Protein AF-A0AAV4YCJ9-F1 (afdb_monomer)

Secondary structure (DSSP, 8-state):
--------EEEEEE---------S--S-S--EEEEEEEEEEGGG-TT---TT-SEEEEEEEEEES-EEEEHHHHHHTS-SSB-HHHHHHHHHHHHHHHHHHHHHHHTT--EEES--TTEEEEE-SS-SSPEEEE-------TT--S-GGGEEEHHHHHHHHHHHHTT-SSHHHHHHHHHHHBS-HHHHHHHHHHHHHHHHH-SHHHHHHHHHHHHHHHT-

Mean predicted aligned error: 11.11 Å

Structure (mmCIF, N/CA/C/O backbone):
data_AF-A0AAV4YCJ9-F1
#
_entry.id   AF-A0AAV4YCJ9-F1
#
loop_
_atom_site.group_PDB
_atom_site.id
_atom_site.type_symbol
_atom_site.label_atom_id
_atom_site.label_alt_id
_atom_site.label_comp_id
_atom_site.label_asym_id
_atom_site.label_entity_id
_atom_site.label_seq_id
_atom_site.pdbx_PDB_ins_code
_atom_site.Cartn_x
_atom_site.Cartn_y
_atom_site.Cartn_z
_atom_site.occupancy
_atom_site.B_iso_or_equiv
_atom_site.auth_seq_id
_atom_site.auth_comp_id
_atom_site.auth_asym_id
_atom_site.auth_atom_id
_atom_site.pdbx_PDB_model_num
ATOM 1 N N . MET A 1 1 ? -10.370 -30.027 -30.417 1.00 42.53 1 MET A N 1
ATOM 2 C CA . MET A 1 1 ? -9.588 -28.793 -30.191 1.00 42.53 1 MET A CA 1
ATOM 3 C C . MET A 1 1 ? -9.687 -28.456 -28.716 1.00 42.53 1 MET A C 1
ATOM 5 O O . MET A 1 1 ? -10.810 -28.479 -28.214 1.00 42.53 1 MET A O 1
ATOM 9 N N . PRO A 1 2 ? -8.576 -28.237 -27.998 1.00 44.62 2 PRO A N 1
ATOM 10 C CA . PRO A 1 2 ? -8.667 -27.771 -26.624 1.00 44.62 2 PRO A CA 1
ATOM 11 C C . PRO A 1 2 ? -9.307 -26.381 -26.649 1.00 44.62 2 PRO A C 1
ATOM 13 O O . PRO A 1 2 ? -8.911 -25.521 -27.433 1.00 44.62 2 PRO A O 1
ATOM 16 N N . LYS A 1 3 ? -10.361 -26.194 -25.851 1.00 45.69 3 LYS A N 1
ATOM 17 C CA . LYS A 1 3 ? -10.912 -24.870 -25.575 1.00 45.69 3 LYS A CA 1
ATOM 18 C C . LYS A 1 3 ? -9.829 -24.133 -24.794 1.00 45.69 3 LYS A C 1
ATOM 20 O O . LYS A 1 3 ? -9.659 -24.413 -23.611 1.00 45.69 3 LYS A O 1
ATOM 25 N N . ASN A 1 4 ? -9.064 -23.270 -25.456 1.00 52.03 4 ASN A N 1
ATOM 26 C CA . ASN A 1 4 ? -8.223 -22.317 -24.745 1.00 52.03 4 ASN A CA 1
ATOM 27 C C . ASN A 1 4 ? -9.178 -21.489 -23.887 1.00 52.03 4 ASN A C 1
ATOM 29 O O . ASN A 1 4 ? -10.021 -20.773 -24.425 1.00 52.03 4 ASN A O 1
ATOM 33 N N . ALA A 1 5 ? -9.133 -21.677 -22.570 1.00 58.75 5 ALA A N 1
ATOM 34 C CA . ALA A 1 5 ? -9.835 -20.784 -21.670 1.00 58.75 5 ALA A CA 1
ATOM 35 C C . ALA A 1 5 ? -9.256 -19.384 -21.909 1.00 58.75 5 ALA A C 1
ATOM 37 O O . ALA A 1 5 ? -8.038 -19.211 -21.888 1.00 58.75 5 ALA A O 1
ATOM 38 N N . GLU A 1 6 ? -10.110 -18.412 -22.220 1.00 63.53 6 GLU A N 1
ATOM 39 C CA . GLU A 1 6 ? -9.705 -17.013 -22.324 1.00 63.53 6 GLU A CA 1
ATOM 40 C C . GLU A 1 6 ? -9.293 -16.541 -20.928 1.00 63.53 6 GLU A C 1
ATOM 42 O O . GLU A 1 6 ? -10.123 -16.164 -20.099 1.00 63.53 6 GLU A O 1
ATOM 47 N N . TYR A 1 7 ? -7.998 -16.619 -20.636 1.00 69.69 7 TYR A N 1
ATOM 48 C CA . TYR A 1 7 ? -7.434 -16.056 -19.421 1.00 69.69 7 TYR A CA 1
ATOM 49 C C . TYR A 1 7 ? -7.301 -14.550 -19.617 1.00 69.69 7 TYR A C 1
ATOM 51 O O . TYR A 1 7 ? -6.447 -14.070 -20.359 1.00 69.69 7 TYR A O 1
ATOM 59 N N . SER A 1 8 ? -8.187 -13.798 -18.968 1.00 79.38 8 SER A N 1
ATOM 60 C CA . SER A 1 8 ? -8.042 -12.349 -18.861 1.00 79.38 8 SER A CA 1
ATOM 61 C C . SER A 1 8 ? -6.916 -12.037 -17.880 1.00 79.38 8 SER A C 1
ATOM 63 O O . SER A 1 8 ? -6.892 -12.594 -16.788 1.00 79.38 8 SER A O 1
ATOM 65 N N . VAL A 1 9 ? -6.018 -11.130 -18.253 1.00 84.88 9 VAL A N 1
ATOM 66 C CA . VAL A 1 9 ? -4.900 -10.674 -17.414 1.00 84.88 9 VAL A CA 1
ATOM 67 C C . VAL A 1 9 ? -4.924 -9.155 -17.287 1.00 84.88 9 VAL A C 1
ATOM 69 O O . VAL A 1 9 ? -5.630 -8.466 -18.032 1.00 84.88 9 VAL A O 1
ATOM 72 N N . THR A 1 10 ? -4.166 -8.625 -16.335 1.00 86.38 10 THR A N 1
ATOM 73 C CA . THR A 1 10 ? -3.873 -7.193 -16.247 1.00 86.38 10 THR A CA 1
ATOM 74 C C . THR A 1 10 ? -2.400 -6.975 -16.583 1.00 86.38 10 THR A C 1
ATOM 76 O O . THR A 1 10 ? -1.534 -7.633 -16.014 1.00 86.38 10 THR A O 1
ATOM 79 N N . LEU A 1 11 ? -2.122 -6.068 -17.522 1.00 86.06 11 LEU A N 1
ATOM 80 C CA . LEU A 1 11 ? -0.762 -5.666 -17.878 1.00 86.06 11 LEU A CA 1
ATOM 81 C C . LEU A 1 11 ? -0.435 -4.346 -17.183 1.00 86.06 11 LEU A C 1
ATOM 83 O O . LEU A 1 11 ? -1.193 -3.385 -17.308 1.00 86.06 11 LEU A O 1
ATOM 87 N N . VAL A 1 12 ? 0.682 -4.310 -16.461 1.00 83.69 12 VAL A N 1
ATOM 88 C CA . VAL A 1 12 ? 1.236 -3.085 -15.872 1.00 83.69 12 VAL A CA 1
ATOM 89 C C . VAL A 1 12 ? 2.520 -2.749 -16.616 1.00 83.69 12 VAL A C 1
ATOM 91 O O . VAL A 1 12 ? 3.397 -3.600 -16.744 1.00 83.69 12 VAL A O 1
ATOM 94 N N . VAL A 1 13 ? 2.611 -1.519 -17.116 1.00 81.81 13 VAL A N 1
ATOM 95 C CA . VAL A 1 13 ? 3.742 -1.026 -17.908 1.00 81.81 13 VAL A CA 1
ATOM 96 C C . VAL A 1 13 ? 4.539 -0.043 -17.059 1.00 81.81 13 VAL A C 1
ATOM 98 O O . VAL A 1 13 ? 3.971 0.925 -16.554 1.00 81.81 13 VAL A O 1
ATOM 101 N N . THR A 1 14 ? 5.840 -0.279 -16.899 1.00 76.31 14 THR A N 1
ATOM 102 C CA . THR A 1 14 ? 6.743 0.607 -16.152 1.00 76.31 14 THR A CA 1
ATOM 103 C C . THR A 1 14 ? 7.894 1.072 -17.043 1.00 76.31 14 THR A C 1
ATOM 105 O O . THR A 1 14 ? 8.531 0.280 -17.735 1.00 76.31 14 THR A O 1
ATOM 108 N N . VAL A 1 15 ? 8.145 2.384 -17.056 1.00 65.44 15 VAL A N 1
ATOM 109 C CA . VAL A 1 15 ? 9.028 3.049 -18.036 1.00 65.44 15 VAL A CA 1
ATOM 110 C C . VAL A 1 15 ? 10.463 3.252 -17.504 1.00 65.44 15 VAL A C 1
ATOM 112 O O . VAL A 1 15 ? 11.278 3.924 -18.124 1.00 65.44 15 VAL A O 1
ATOM 115 N N . GLN A 1 16 ? 10.816 2.667 -16.355 1.00 57.50 16 GLN A N 1
ATOM 116 C CA . GLN A 1 16 ? 12.163 2.792 -15.780 1.00 57.50 16 GLN A CA 1
ATOM 117 C C . GLN A 1 16 ? 13.099 1.668 -16.249 1.00 57.50 16 GLN A C 1
ATOM 119 O O . GLN A 1 16 ? 12.722 0.497 -16.306 1.00 57.50 16 GLN A O 1
ATOM 124 N N . GLN A 1 17 ? 14.313 2.068 -16.642 1.00 47.28 17 GLN A N 1
ATOM 125 C CA . GLN A 1 17 ? 15.299 1.239 -17.331 1.00 47.28 17 GLN A CA 1
ATOM 126 C C . GLN A 1 17 ? 16.048 0.278 -16.395 1.00 47.28 17 GLN A C 1
ATOM 128 O O . GLN A 1 17 ? 16.683 0.689 -15.439 1.00 47.28 17 GLN A O 1
ATOM 133 N N . GLN A 1 18 ? 16.030 -0.985 -16.820 1.00 42.72 18 GLN A N 1
ATOM 134 C CA . GLN A 1 18 ? 17.040 -2.044 -16.729 1.00 42.72 18 GLN A CA 1
ATOM 135 C C . GLN A 1 18 ? 17.568 -2.564 -15.375 1.00 42.72 18 GLN A C 1
ATOM 137 O O . GLN A 1 18 ? 18.437 -2.002 -14.724 1.00 42.72 18 GLN A O 1
ATOM 142 N N . GLN A 1 19 ? 17.245 -3.854 -15.219 1.00 40.31 19 GLN A N 1
ATOM 143 C CA . GLN A 1 19 ? 18.032 -4.956 -14.662 1.00 40.31 19 GLN A CA 1
ATOM 144 C C . GLN A 1 19 ? 18.117 -5.056 -13.141 1.00 40.31 19 GLN A C 1
ATOM 146 O O . GLN A 1 19 ? 19.170 -4.904 -12.530 1.00 40.31 19 GLN A O 1
ATOM 151 N N . SER A 1 20 ? 17.097 -5.698 -12.580 1.00 35.19 20 SER A N 1
ATOM 152 C CA . SER A 1 20 ? 17.357 -6.772 -11.629 1.00 35.19 20 SER A CA 1
ATOM 153 C C . SER A 1 20 ? 16.385 -7.932 -11.809 1.00 35.19 20 SER A C 1
ATOM 155 O O . SER A 1 20 ? 15.166 -7.775 -11.828 1.00 35.19 20 SER A O 1
ATOM 157 N N . ARG A 1 21 ? 16.943 -9.143 -11.948 1.00 38.28 21 ARG A N 1
ATOM 158 C CA . ARG A 1 21 ? 16.188 -10.386 -11.772 1.00 38.28 21 ARG A CA 1
ATOM 159 C C . ARG A 1 21 ? 15.495 -10.277 -10.426 1.00 38.28 21 ARG A C 1
ATOM 161 O O . ARG A 1 21 ? 16.161 -10.294 -9.393 1.00 38.28 21 ARG A O 1
ATOM 168 N N . LEU A 1 22 ? 14.177 -10.134 -10.441 1.00 39.19 22 LEU A N 1
ATOM 169 C CA . LEU A 1 22 ? 13.388 -10.186 -9.230 1.00 39.19 22 LEU A CA 1
ATOM 170 C C . LEU A 1 22 ? 13.686 -11.524 -8.542 1.00 39.19 22 LEU A C 1
ATOM 172 O O . LEU A 1 22 ? 13.272 -12.575 -9.017 1.00 39.19 22 LEU A O 1
ATOM 176 N N . ASN A 1 23 ? 14.456 -11.424 -7.455 1.00 38.00 23 ASN A N 1
ATOM 177 C CA . ASN A 1 23 ? 14.920 -12.483 -6.568 1.00 38.00 23 ASN A CA 1
ATOM 178 C C . ASN A 1 23 ? 13.992 -13.705 -6.543 1.00 38.00 23 ASN A C 1
ATOM 180 O O . ASN A 1 23 ? 12.818 -13.589 -6.189 1.00 38.00 23 ASN A O 1
ATOM 184 N N . GLU A 1 24 ? 14.568 -14.871 -6.840 1.00 38.12 24 GLU A N 1
ATOM 185 C CA . GLU A 1 24 ? 13.936 -16.200 -6.824 1.00 38.12 24 GLU A CA 1
ATOM 186 C C . GLU A 1 24 ? 13.451 -16.640 -5.430 1.00 38.12 24 GLU A C 1
ATOM 188 O O . GLU A 1 24 ? 12.823 -17.682 -5.294 1.00 38.12 24 GLU A O 1
ATOM 193 N N . ASN A 1 25 ? 13.668 -15.827 -4.396 1.00 42.97 25 ASN A N 1
ATOM 194 C CA . ASN A 1 25 ? 13.142 -16.038 -3.056 1.00 42.97 25 ASN A CA 1
ATOM 195 C C . ASN A 1 25 ? 12.480 -14.740 -2.581 1.00 42.97 25 ASN A C 1
ATOM 197 O O . ASN A 1 25 ? 13.188 -13.759 -2.360 1.00 42.97 25 ASN A O 1
ATOM 201 N N . ASN A 1 26 ? 11.148 -14.715 -2.450 1.00 42.56 26 ASN A N 1
ATOM 202 C CA . ASN A 1 26 ? 10.450 -14.132 -1.292 1.00 42.56 26 ASN A CA 1
ATOM 203 C C . ASN A 1 26 ? 8.920 -14.191 -1.452 1.00 42.56 26 ASN A C 1
ATOM 205 O O . ASN A 1 26 ? 8.344 -13.683 -2.411 1.00 42.56 26 ASN A O 1
ATOM 209 N N . GLU A 1 27 ? 8.285 -14.767 -0.436 1.00 40.75 27 GLU A N 1
ATOM 210 C CA . GLU A 1 27 ? 6.876 -15.152 -0.244 1.00 40.75 27 GLU A CA 1
ATOM 211 C C . GLU A 1 27 ? 5.836 -14.006 -0.274 1.00 40.75 27 GLU A C 1
ATOM 213 O O . GLU A 1 27 ? 4.732 -14.158 0.238 1.00 40.75 27 GLU A O 1
ATOM 218 N N . MET A 1 28 ? 6.174 -12.827 -0.806 1.00 46.09 28 MET A N 1
ATOM 219 C CA . MET A 1 28 ? 5.431 -11.577 -0.563 1.00 46.09 28 MET A CA 1
ATOM 220 C C . MET A 1 28 ? 5.258 -10.726 -1.822 1.00 46.09 28 MET A C 1
ATOM 222 O O . MET A 1 28 ? 5.320 -9.499 -1.770 1.00 46.09 28 MET A O 1
ATOM 226 N N . LYS A 1 29 ? 5.064 -11.369 -2.973 1.00 52.91 29 LYS A N 1
ATOM 227 C CA . LYS A 1 29 ? 4.656 -10.676 -4.194 1.00 52.91 29 LYS A CA 1
ATOM 228 C C . LYS A 1 29 ? 3.242 -11.079 -4.544 1.00 52.91 29 LYS A C 1
ATOM 230 O O . LYS A 1 29 ? 2.916 -12.263 -4.571 1.00 52.91 29 LYS A O 1
ATOM 235 N N . TYR A 1 30 ? 2.429 -10.075 -4.851 1.00 61.44 30 TYR A N 1
ATOM 236 C CA . TYR A 1 30 ? 1.249 -10.283 -5.670 1.00 61.44 30 TYR A CA 1
ATOM 237 C C . TYR A 1 30 ? 1.664 -11.122 -6.894 1.00 61.44 30 TYR A C 1
ATOM 239 O O . TYR A 1 30 ? 2.710 -10.817 -7.477 1.00 61.44 30 TYR A O 1
ATOM 247 N N . PRO A 1 31 ? 0.947 -12.205 -7.237 1.00 64.25 31 PRO A N 1
ATOM 248 C CA . PRO A 1 31 ? 1.419 -13.172 -8.218 1.00 64.25 31 PRO A CA 1
ATOM 249 C C . PRO A 1 31 ? 1.605 -12.499 -9.581 1.00 64.25 31 PRO A C 1
ATOM 251 O O . PRO A 1 31 ? 0.645 -12.182 -10.282 1.00 64.25 31 PRO A O 1
ATOM 254 N N . VAL A 1 32 ? 2.868 -12.275 -9.942 1.00 69.00 32 VAL A N 1
ATOM 255 C CA . VAL A 1 32 ? 3.270 -11.858 -11.282 1.00 69.00 32 VAL A CA 1
ATOM 256 C C . VAL A 1 32 ? 3.439 -13.136 -12.094 1.00 69.00 32 VAL A C 1
ATOM 258 O O . VAL A 1 32 ? 4.348 -13.923 -11.838 1.00 69.00 32 VAL A O 1
ATOM 261 N N . PHE A 1 33 ? 2.546 -13.368 -13.051 1.00 73.38 33 PHE A N 1
ATOM 262 C CA . PHE A 1 33 ? 2.584 -14.546 -13.922 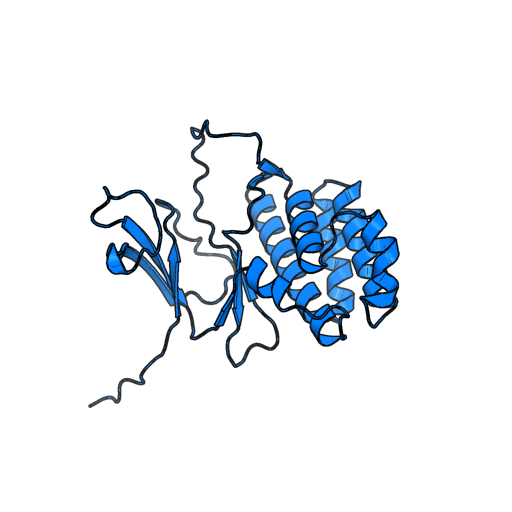1.00 73.38 33 PHE A CA 1
ATOM 263 C C . PHE A 1 33 ? 3.724 -14.491 -14.935 1.00 73.38 33 PHE A C 1
ATOM 265 O O . PHE A 1 33 ? 4.192 -15.528 -15.403 1.00 73.38 33 PHE A O 1
ATOM 272 N N . GLY A 1 34 ? 4.170 -13.286 -15.277 1.00 74.56 34 GLY A N 1
ATOM 273 C CA . GLY A 1 34 ? 5.275 -13.074 -16.193 1.00 74.56 34 GLY A CA 1
ATOM 274 C C . GLY A 1 34 ? 5.779 -11.642 -16.141 1.00 74.56 34 GLY A C 1
ATOM 275 O O . GLY A 1 34 ? 5.029 -10.716 -15.846 1.00 74.56 34 GLY A O 1
ATOM 276 N N . GLN A 1 35 ? 7.058 -11.475 -16.441 1.00 80.00 35 GLN A N 1
ATOM 277 C CA . GLN A 1 35 ? 7.706 -10.184 -16.610 1.00 80.00 35 GLN A CA 1
ATOM 278 C C . GLN A 1 35 ? 8.541 -10.255 -17.884 1.00 80.00 35 GLN A C 1
ATOM 280 O O . GLN A 1 35 ? 9.300 -11.208 -18.072 1.00 80.00 35 GLN A O 1
ATOM 285 N N . PHE A 1 36 ? 8.400 -9.265 -18.754 1.00 81.75 36 PHE A N 1
ATOM 286 C CA . PHE A 1 36 ? 9.217 -9.138 -19.957 1.00 81.75 36 PHE A CA 1
ATOM 287 C C . PHE A 1 36 ? 9.442 -7.666 -20.287 1.00 81.75 36 PHE A C 1
ATOM 289 O O . PHE A 1 36 ? 8.811 -6.790 -19.705 1.00 81.75 36 PHE A O 1
ATOM 296 N N . VAL A 1 37 ? 10.379 -7.395 -21.187 1.00 83.06 37 VAL A N 1
ATOM 297 C CA . VAL A 1 37 ? 10.707 -6.042 -21.638 1.00 83.06 37 VAL A CA 1
ATOM 298 C C . VAL A 1 37 ? 10.290 -5.934 -23.095 1.00 83.06 37 VAL A C 1
ATOM 300 O O . VAL A 1 37 ? 10.632 -6.817 -23.883 1.00 83.06 37 VAL A O 1
ATOM 303 N N . ASP A 1 38 ? 9.566 -4.877 -23.447 1.00 85.31 38 ASP A N 1
ATOM 304 C CA . ASP A 1 38 ? 9.133 -4.625 -24.824 1.00 85.31 38 ASP A CA 1
ATOM 305 C C . ASP A 1 38 ? 9.111 -3.122 -25.133 1.00 85.31 38 ASP A C 1
ATOM 307 O O . ASP A 1 38 ? 9.253 -2.281 -24.241 1.00 85.31 38 ASP A O 1
ATOM 311 N N . TYR A 1 39 ? 8.961 -2.780 -26.408 1.00 84.75 39 TYR A N 1
ATOM 312 C CA . TYR A 1 39 ? 8.837 -1.406 -26.874 1.00 84.75 39 TYR A CA 1
ATOM 313 C C . TYR A 1 39 ? 7.369 -0.990 -26.912 1.00 84.75 39 TYR A C 1
ATOM 315 O O . TYR A 1 39 ? 6.552 -1.591 -27.609 1.00 84.75 39 TYR A O 1
ATOM 323 N N . ILE A 1 40 ? 7.039 0.068 -26.174 1.00 81.69 40 ILE A N 1
ATOM 324 C CA . ILE A 1 40 ? 5.689 0.624 -26.133 1.00 81.69 40 ILE A CA 1
ATOM 325 C C . ILE A 1 40 ? 5.542 1.657 -27.256 1.00 81.69 40 ILE A C 1
ATOM 327 O O . ILE A 1 40 ? 6.337 2.604 -27.315 1.00 81.69 40 ILE A O 1
ATOM 331 N N . PRO A 1 41 ? 4.543 1.491 -28.143 1.00 80.62 41 PRO A N 1
ATOM 332 C CA . PRO A 1 41 ? 4.232 2.468 -29.178 1.00 80.62 41 PRO A CA 1
ATOM 333 C C . PRO A 1 41 ? 3.839 3.827 -28.585 1.00 80.62 41 PRO A C 1
ATOM 335 O O . PRO A 1 41 ? 3.166 3.890 -27.552 1.00 80.62 41 PRO A O 1
ATOM 338 N N . LYS A 1 42 ? 4.212 4.917 -29.268 1.00 74.19 42 LYS A N 1
ATOM 339 C CA . LYS A 1 42 ? 3.886 6.301 -28.870 1.00 74.19 42 LYS A CA 1
ATOM 340 C C . LYS A 1 42 ? 2.397 6.529 -28.637 1.00 74.19 42 LYS A C 1
ATOM 342 O O . LYS A 1 42 ? 2.030 7.332 -27.789 1.00 74.19 42 LYS A O 1
ATOM 347 N N . GLU A 1 43 ? 1.541 5.829 -29.372 1.00 77.12 43 GLU A N 1
ATOM 348 C CA . GLU A 1 43 ? 0.087 5.989 -29.315 1.00 77.12 43 GLU A CA 1
ATOM 349 C C . GLU A 1 43 ? -0.499 5.588 -27.955 1.00 77.12 43 GLU A C 1
ATOM 351 O O . GLU A 1 43 ? -1.584 6.043 -27.606 1.00 77.12 43 GLU A O 1
ATOM 356 N N . LEU A 1 44 ? 0.209 4.745 -27.195 1.00 72.19 44 LEU A N 1
ATOM 357 C CA . LEU A 1 44 ? -0.186 4.314 -25.850 1.00 72.19 44 LEU A CA 1
ATOM 358 C C . LEU A 1 44 ? 0.448 5.165 -24.739 1.00 72.19 44 LEU A C 1
ATOM 360 O O . LEU A 1 44 ? 0.089 5.016 -23.573 1.00 72.19 44 LEU A O 1
ATOM 364 N N . LEU A 1 45 ? 1.391 6.044 -25.086 1.00 69.88 45 LEU A N 1
ATOM 365 C CA . LEU A 1 45 ? 2.059 6.955 -24.164 1.00 69.88 45 LEU A CA 1
ATOM 366 C C . LEU A 1 45 ? 1.277 8.272 -24.131 1.00 69.88 45 LEU A C 1
ATOM 368 O O . LEU A 1 45 ? 1.657 9.271 -24.742 1.00 69.88 45 LEU A O 1
ATOM 372 N N . GLU A 1 46 ? 0.136 8.278 -23.443 1.00 60.22 46 GLU A N 1
ATOM 373 C CA . GLU A 1 46 ? -0.612 9.514 -23.231 1.00 60.22 46 GLU A CA 1
ATOM 374 C C . GLU A 1 46 ? 0.248 10.490 -22.404 1.00 60.22 46 GLU A C 1
ATOM 376 O O . GLU A 1 46 ? 0.534 10.252 -21.233 1.00 60.22 46 GLU A O 1
ATOM 381 N N . SER A 1 47 ? 0.634 11.617 -23.015 1.00 51.16 47 SER A N 1
ATOM 382 C CA . SER A 1 47 ? 1.164 12.836 -22.371 1.00 51.16 47 SER A CA 1
ATOM 383 C C . SER A 1 47 ? 2.635 12.906 -21.910 1.00 51.16 47 SER A C 1
ATOM 385 O O . SER A 1 47 ? 2.945 13.712 -21.037 1.00 51.16 47 SER A O 1
ATOM 387 N N . SER A 1 48 ? 3.592 12.210 -22.534 1.00 48.78 48 SER A N 1
ATOM 388 C CA . SER A 1 48 ? 4.997 12.657 -22.436 1.00 48.78 48 SER A CA 1
ATOM 389 C C . SER A 1 48 ? 5.266 13.725 -23.500 1.00 48.78 48 SER A C 1
ATOM 391 O O . SER A 1 48 ? 5.281 13.429 -24.693 1.00 48.78 48 SER A O 1
ATOM 393 N N . SER A 1 49 ? 5.481 14.971 -23.078 1.00 47.00 49 SER A N 1
ATOM 394 C CA . SER A 1 49 ? 5.792 16.142 -23.918 1.00 47.00 49 SER A CA 1
ATOM 395 C C . SER A 1 49 ? 7.088 16.040 -24.742 1.00 47.00 49 SER A C 1
ATOM 397 O O . SER A 1 49 ? 7.447 16.995 -25.429 1.00 47.00 49 SER A O 1
ATOM 399 N N . ASP A 1 50 ? 7.770 14.897 -24.714 1.00 50.25 50 ASP A N 1
ATOM 400 C CA . ASP A 1 50 ? 9.004 14.646 -25.449 1.00 50.25 50 ASP A CA 1
ATOM 401 C C . ASP A 1 50 ? 8.687 13.990 -26.795 1.00 50.25 50 ASP A C 1
ATOM 403 O O . ASP A 1 50 ? 8.640 12.770 -26.955 1.00 50.25 50 ASP A O 1
ATOM 407 N N . ALA A 1 51 ? 8.462 14.839 -27.797 1.00 49.06 51 ALA A N 1
ATOM 408 C CA . ALA A 1 51 ? 8.092 14.466 -29.162 1.00 49.06 51 ALA A CA 1
ATOM 409 C C . ALA A 1 51 ? 9.151 13.630 -29.930 1.00 49.06 51 ALA A C 1
ATOM 411 O O . ALA A 1 51 ? 8.927 13.283 -31.093 1.00 49.06 51 ALA A O 1
ATOM 412 N N . GLU A 1 52 ? 10.280 13.261 -29.315 1.00 54.22 52 GLU A N 1
ATOM 413 C CA . GLU A 1 52 ? 11.445 12.687 -30.009 1.00 54.22 52 GLU A CA 1
ATOM 414 C C . GLU A 1 52 ? 11.603 11.153 -29.894 1.00 54.22 52 GLU A C 1
ATOM 416 O O . GLU A 1 52 ? 12.272 10.559 -30.735 1.00 54.22 52 GLU A O 1
ATOM 421 N N . LEU A 1 53 ? 10.948 10.453 -28.957 1.00 55.97 53 LEU A N 1
ATOM 422 C CA . LEU A 1 53 ? 11.196 9.010 -28.730 1.00 55.97 53 LEU A CA 1
ATOM 423 C C . LEU A 1 53 ? 10.193 8.088 -29.444 1.00 55.97 53 LEU A C 1
ATOM 425 O O . LEU A 1 53 ? 9.150 7.799 -28.870 1.00 55.97 53 LEU A O 1
ATOM 429 N N . GLU A 1 54 ? 10.483 7.629 -30.682 1.00 60.72 54 GLU A N 1
ATOM 430 C CA . GLU A 1 54 ? 9.627 6.745 -31.540 1.00 60.72 54 GLU A CA 1
ATOM 431 C C . GLU A 1 54 ? 9.005 5.530 -30.835 1.00 60.72 54 GLU A C 1
ATOM 433 O O . GLU A 1 54 ? 7.909 5.104 -31.190 1.00 60.72 54 GLU A O 1
ATOM 438 N N . SER A 1 55 ? 9.666 5.016 -29.807 1.00 67.31 55 SER A N 1
ATOM 439 C CA . SER A 1 55 ? 9.156 3.967 -28.931 1.00 67.31 55 SER A CA 1
ATOM 440 C C . SER A 1 55 ? 9.971 3.981 -27.647 1.00 67.31 55 SER A C 1
ATOM 442 O O . SER A 1 55 ? 11.190 4.172 -27.714 1.00 67.31 55 SER A O 1
ATOM 444 N N . ILE A 1 56 ? 9.337 3.737 -26.502 1.00 75.75 56 ILE A N 1
ATOM 445 C CA . ILE A 1 56 ? 10.054 3.643 -25.226 1.00 75.75 56 ILE A CA 1
ATOM 446 C C . ILE A 1 56 ? 10.122 2.180 -24.799 1.00 75.75 56 ILE A C 1
ATOM 448 O O . ILE A 1 56 ? 9.115 1.475 -24.809 1.00 75.75 56 ILE A O 1
ATOM 452 N N . GLN A 1 57 ? 11.320 1.715 -24.442 1.00 79.38 57 GLN A N 1
ATOM 453 C CA . GLN A 1 57 ? 11.494 0.398 -23.841 1.00 79.38 57 GLN A CA 1
ATOM 454 C C . GLN A 1 57 ? 10.902 0.413 -22.427 1.00 79.38 57 GLN A C 1
ATOM 456 O O . GLN A 1 57 ? 11.299 1.238 -21.605 1.00 79.38 57 GLN A O 1
ATOM 461 N N . ALA A 1 58 ? 9.979 -0.501 -22.146 1.00 78.50 58 ALA A N 1
ATOM 462 C CA . ALA A 1 58 ? 9.310 -0.613 -20.859 1.00 78.50 58 ALA A CA 1
ATOM 463 C C . ALA A 1 58 ? 9.332 -2.055 -20.350 1.00 78.50 58 ALA A C 1
ATOM 465 O O . ALA A 1 58 ? 9.330 -3.017 -21.124 1.00 78.50 58 ALA A O 1
ATOM 466 N N . THR A 1 59 ? 9.303 -2.198 -19.031 1.00 81.50 59 THR A N 1
ATOM 467 C CA . THR A 1 59 ? 9.061 -3.482 -18.380 1.00 81.50 59 THR A CA 1
ATOM 468 C C . THR A 1 59 ? 7.555 -3.699 -18.271 1.00 81.50 59 THR A C 1
ATOM 470 O O . THR A 1 59 ? 6.815 -2.844 -17.787 1.00 81.50 59 THR A O 1
ATOM 473 N N . ILE A 1 60 ? 7.093 -4.860 -18.724 1.00 83.56 60 ILE A N 1
ATOM 474 C CA . ILE A 1 60 ? 5.694 -5.275 -18.704 1.00 83.56 60 ILE A CA 1
ATOM 475 C C . ILE A 1 60 ? 5.539 -6.390 -17.675 1.00 83.56 60 ILE A C 1
ATOM 477 O O . ILE A 1 60 ? 6.161 -7.450 -17.781 1.00 83.56 60 ILE A O 1
ATOM 481 N N . LEU A 1 61 ? 4.683 -6.148 -16.685 1.00 83.19 61 LEU A N 1
ATOM 482 C CA . LEU A 1 61 ? 4.287 -7.121 -15.673 1.00 83.19 61 LEU A CA 1
ATOM 483 C C . LEU A 1 61 ? 2.914 -7.691 -16.027 1.00 83.19 61 LEU A C 1
ATOM 485 O O . LEU A 1 61 ? 1.955 -6.948 -16.244 1.00 83.19 61 LEU A O 1
ATOM 489 N N . VAL A 1 62 ? 2.818 -9.017 -16.049 1.00 84.31 62 VAL A N 1
ATOM 490 C CA . VAL A 1 62 ? 1.579 -9.760 -16.286 1.00 84.31 62 VAL A CA 1
ATOM 491 C C . VAL A 1 62 ? 1.024 -10.214 -14.947 1.00 84.31 62 VAL A C 1
ATOM 493 O O . VAL A 1 62 ? 1.629 -11.034 -14.257 1.00 84.31 62 VAL A O 1
ATOM 496 N N . LEU A 1 63 ? -0.135 -9.679 -14.589 1.00 83.38 63 LEU A N 1
ATOM 497 C CA . LEU A 1 63 ? -0.828 -9.932 -13.333 1.00 83.38 63 LEU A CA 1
ATOM 498 C C . LEU A 1 63 ? -2.139 -10.682 -13.578 1.00 83.38 63 LEU A C 1
ATOM 500 O O . LEU A 1 63 ? -2.696 -10.646 -14.682 1.00 83.38 63 LEU A O 1
ATOM 504 N N . ASP A 1 64 ? -2.676 -11.299 -12.524 1.00 82.94 64 ASP A N 1
ATOM 505 C CA . ASP A 1 64 ? -4.072 -11.741 -12.535 1.00 82.94 64 ASP A CA 1
ATOM 506 C C . ASP A 1 64 ? -5.024 -10.569 -12.776 1.00 82.94 64 ASP A C 1
ATOM 508 O O . ASP A 1 64 ? -4.680 -9.399 -12.566 1.00 82.94 64 ASP A O 1
ATOM 512 N N . ARG A 1 65 ? -6.224 -10.878 -13.277 1.00 86.44 65 ARG A N 1
ATOM 513 C CA . ARG A 1 65 ? -7.206 -9.864 -13.647 1.00 86.44 65 ARG A CA 1
ATOM 514 C C . ARG A 1 65 ? -7.652 -9.088 -12.410 1.00 86.44 65 ARG A C 1
ATOM 516 O O . ARG A 1 65 ? -8.568 -9.490 -11.690 1.00 86.44 65 ARG A O 1
ATOM 523 N N . SER A 1 66 ? -7.046 -7.922 -12.255 1.00 86.88 66 SER A N 1
ATOM 524 C CA . SER A 1 66 ? -7.203 -7.052 -11.096 1.00 86.88 66 SER A CA 1
ATOM 525 C C . SER A 1 66 ? -7.509 -5.627 -11.476 1.00 86.88 66 SER A C 1
ATOM 527 O O . SER A 1 66 ? -7.092 -5.147 -12.534 1.00 86.88 66 SER A O 1
ATOM 529 N N . ASN A 1 67 ? -8.221 -4.960 -10.571 1.00 88.62 67 ASN A N 1
ATOM 530 C CA . ASN A 1 67 ? -8.306 -3.513 -10.570 1.00 88.62 67 ASN A CA 1
ATOM 531 C C . ASN A 1 67 ? -7.007 -2.949 -9.989 1.00 88.62 67 ASN A C 1
ATOM 533 O O . ASN A 1 67 ? -6.572 -3.417 -8.935 1.00 88.62 67 ASN A O 1
ATOM 537 N N . ILE A 1 68 ? -6.406 -1.987 -10.685 1.00 88.69 68 ILE A N 1
ATOM 538 C CA . ILE A 1 68 ? -5.156 -1.344 -10.284 1.00 88.69 68 ILE A CA 1
ATOM 539 C C . ILE A 1 68 ? -5.451 0.113 -9.967 1.00 88.69 68 ILE A C 1
ATOM 541 O O . ILE A 1 68 ? -6.046 0.815 -10.781 1.00 88.69 68 ILE A O 1
ATOM 545 N N . LEU A 1 69 ? -5.018 0.557 -8.793 1.00 90.94 69 LEU A N 1
ATOM 546 C CA . LEU A 1 69 ? -5.140 1.939 -8.349 1.00 90.94 69 LEU A CA 1
ATOM 547 C C . LEU A 1 69 ? -3.775 2.452 -7.900 1.00 90.94 69 LEU A C 1
ATOM 549 O O . LEU A 1 69 ? -3.011 1.731 -7.257 1.00 90.94 69 LEU A O 1
ATOM 553 N N . THR A 1 70 ? -3.482 3.713 -8.199 1.00 89.44 70 THR A N 1
ATOM 554 C CA . THR A 1 70 ? -2.408 4.431 -7.508 1.00 89.44 70 THR A CA 1
ATOM 555 C C . THR A 1 70 ? -2.846 4.735 -6.075 1.00 89.44 70 THR A C 1
ATOM 557 O O . THR A 1 70 ? -4.041 4.734 -5.759 1.00 89.44 70 THR A O 1
ATOM 560 N N . ILE A 1 71 ? -1.883 5.022 -5.197 1.00 89.62 71 ILE A N 1
ATOM 561 C CA . ILE A 1 71 ? -2.189 5.485 -3.837 1.00 89.62 71 ILE A CA 1
ATOM 562 C C . ILE A 1 71 ? -3.076 6.734 -3.879 1.00 89.62 71 ILE A C 1
ATOM 564 O O . ILE A 1 71 ? -4.058 6.801 -3.149 1.00 89.62 71 ILE A O 1
ATOM 568 N N . GLU A 1 72 ? -2.781 7.684 -4.766 1.00 89.06 72 GLU A N 1
ATOM 569 C CA . GLU A 1 72 ? -3.547 8.926 -4.926 1.00 89.06 72 GLU A CA 1
ATOM 570 C C . GLU A 1 72 ? -5.020 8.643 -5.232 1.00 89.06 72 GLU A C 1
ATOM 572 O O . GLU A 1 72 ? -5.888 8.996 -4.429 1.00 89.06 72 GLU A O 1
ATOM 577 N N . CYS A 1 73 ? -5.293 7.889 -6.305 1.00 88.94 73 CYS A N 1
ATOM 578 C CA . CYS A 1 73 ? -6.650 7.487 -6.673 1.00 88.94 73 CYS A CA 1
ATOM 579 C C . CYS A 1 73 ? -7.351 6.727 -5.542 1.00 88.94 73 CYS A C 1
ATOM 581 O O . CYS A 1 73 ? -8.542 6.918 -5.311 1.00 88.94 73 CYS A O 1
ATOM 583 N N . PHE A 1 74 ? -6.644 5.857 -4.819 1.00 91.12 74 PHE A N 1
ATOM 584 C CA . PHE A 1 74 ? -7.240 5.156 -3.685 1.00 91.12 74 PHE A CA 1
ATOM 585 C C . PHE A 1 74 ? -7.661 6.131 -2.579 1.00 91.12 74 PHE A C 1
ATOM 587 O O . PHE A 1 74 ? -8.785 6.048 -2.086 1.00 91.12 74 PHE A O 1
ATOM 594 N N . THR A 1 75 ? -6.793 7.078 -2.221 1.00 89.44 75 THR A N 1
ATOM 595 C CA . THR A 1 75 ? -7.064 8.036 -1.142 1.00 89.44 75 THR A CA 1
ATOM 596 C C . THR A 1 75 ? -8.163 9.040 -1.462 1.00 89.44 75 THR A C 1
ATOM 598 O O . THR A 1 75 ? -8.921 9.400 -0.566 1.00 89.44 75 THR A O 1
ATOM 601 N N . GLU A 1 76 ? -8.314 9.435 -2.726 1.00 88.81 76 GLU A N 1
ATOM 602 C CA . GLU A 1 76 ? -9.410 10.307 -3.175 1.00 88.81 76 GLU A CA 1
ATOM 603 C C . GLU A 1 76 ? -10.787 9.643 -3.042 1.00 88.81 76 GLU A C 1
ATOM 605 O O . GLU A 1 76 ? -11.792 10.320 -2.834 1.00 88.81 76 GLU A O 1
ATOM 610 N N . ASN A 1 77 ? -10.831 8.312 -3.127 1.00 86.69 77 ASN A N 1
ATOM 611 C CA . ASN A 1 77 ? -12.058 7.529 -3.011 1.00 86.69 77 ASN A CA 1
ATOM 612 C C . ASN A 1 77 ? -12.386 7.114 -1.565 1.00 86.69 77 ASN A C 1
ATOM 614 O O . ASN A 1 77 ? -13.412 6.469 -1.331 1.00 86.69 77 ASN A O 1
ATOM 618 N N . LEU A 1 78 ? -11.541 7.458 -0.586 1.00 87.25 78 LEU A N 1
ATOM 619 C CA . LEU A 1 78 ? -11.796 7.125 0.813 1.00 87.25 78 LEU A CA 1
ATOM 620 C C . LEU A 1 78 ? -12.915 7.997 1.407 1.00 87.25 78 LEU A C 1
ATOM 622 O O . LEU A 1 78 ? -12.961 9.207 1.177 1.00 87.25 78 LEU A O 1
ATOM 626 N N . PRO A 1 79 ? -13.803 7.419 2.236 1.00 86.12 79 PRO A N 1
ATOM 627 C CA . PRO A 1 79 ? -14.834 8.194 2.910 1.00 86.12 79 PRO A CA 1
ATOM 628 C C . PRO A 1 79 ? -14.227 9.123 3.970 1.00 86.12 79 PRO A C 1
ATOM 630 O O . PRO A 1 79 ? -13.201 8.824 4.582 1.00 86.12 79 PRO A O 1
ATOM 633 N N . ALA A 1 80 ? -14.909 10.240 4.242 1.00 83.69 80 ALA A N 1
ATOM 634 C CA . ALA A 1 80 ? -14.479 11.208 5.253 1.00 83.69 80 ALA A CA 1
ATOM 635 C C . ALA A 1 80 ? -14.405 10.605 6.671 1.00 83.69 80 ALA A C 1
ATOM 637 O O . ALA A 1 80 ? -13.545 10.998 7.461 1.00 83.69 80 ALA A O 1
ATOM 638 N N . SER A 1 81 ? -15.284 9.646 6.975 1.00 84.94 81 SER A N 1
ATOM 639 C CA . SER A 1 81 ? -15.268 8.835 8.192 1.00 84.94 81 SER A CA 1
ATOM 640 C C . SER A 1 81 ? -15.112 7.355 7.847 1.00 84.94 81 SER A C 1
ATOM 642 O O . SER A 1 81 ? -15.780 6.816 6.961 1.00 84.94 81 SER A O 1
ATOM 644 N N . PHE A 1 82 ? -14.218 6.681 8.558 1.00 86.44 82 PHE A N 1
ATOM 645 C CA . PHE A 1 82 ? -13.911 5.281 8.334 1.00 86.44 82 PHE A CA 1
ATOM 646 C C . PHE A 1 82 ? -14.851 4.385 9.130 1.00 86.44 82 PHE A C 1
ATOM 648 O O . PHE A 1 82 ? -14.917 4.430 10.355 1.00 86.44 82 PHE A O 1
ATOM 655 N N . LEU A 1 83 ? -15.556 3.523 8.405 1.00 87.38 83 LEU A N 1
ATOM 656 C CA . LEU A 1 83 ? -16.109 2.286 8.951 1.00 87.38 83 LEU A CA 1
ATOM 657 C C . LEU A 1 83 ? -14.994 1.272 9.254 1.00 87.38 83 LEU A C 1
ATOM 659 O O . LEU A 1 83 ? -13.923 1.328 8.649 1.00 87.38 83 LEU A O 1
ATOM 663 N N . GLU A 1 84 ? -15.285 0.295 10.113 1.00 84.12 84 GLU A N 1
ATOM 664 C CA . GLU A 1 84 ? -14.353 -0.765 10.530 1.00 84.12 84 GLU A CA 1
ATOM 665 C C . GLU A 1 84 ? -13.677 -1.485 9.344 1.00 84.12 84 GLU A C 1
ATOM 667 O O . GLU A 1 84 ? -12.497 -1.828 9.403 1.00 84.12 84 GLU A O 1
ATOM 672 N N . GLU A 1 85 ? -14.396 -1.697 8.238 1.00 85.88 85 GLU A N 1
ATOM 673 C CA . GLU A 1 85 ? -13.837 -2.325 7.034 1.00 85.88 85 GLU A CA 1
ATOM 674 C C . GLU A 1 85 ? -12.751 -1.471 6.375 1.00 85.88 85 GLU A C 1
ATOM 676 O O . GLU A 1 85 ? -11.704 -2.006 6.006 1.00 85.88 85 GLU A O 1
ATOM 681 N N . ASN A 1 86 ? -12.961 -0.152 6.306 1.00 87.44 86 ASN A N 1
ATOM 682 C CA . ASN A 1 86 ? -11.968 0.786 5.787 1.00 87.44 86 ASN A CA 1
ATOM 683 C C . ASN A 1 86 ? -10.747 0.816 6.706 1.00 87.44 86 ASN A C 1
ATOM 685 O O . ASN A 1 86 ? -9.619 0.749 6.235 1.00 87.44 86 ASN A O 1
ATOM 689 N N . GLU A 1 87 ? -10.951 0.843 8.025 1.00 86.12 87 GLU A N 1
ATOM 690 C CA . GLU A 1 87 ? -9.847 0.809 8.991 1.00 86.12 87 GLU A CA 1
ATOM 691 C C . GLU A 1 87 ? -8.988 -0.451 8.835 1.00 86.12 87 GLU A C 1
ATOM 693 O O . GLU A 1 87 ? -7.757 -0.372 8.864 1.00 86.12 87 GLU A O 1
ATOM 698 N N . LYS A 1 88 ? -9.628 -1.610 8.628 1.00 86.94 88 LYS A N 1
ATOM 699 C CA . LYS A 1 88 ? -8.934 -2.877 8.360 1.00 86.94 88 LYS A CA 1
ATOM 700 C C . LYS A 1 88 ? -8.197 -2.852 7.027 1.00 86.94 88 LYS A C 1
ATOM 702 O O . LYS A 1 88 ? -7.067 -3.329 6.974 1.00 86.94 88 LYS A O 1
ATOM 707 N N . GLU A 1 89 ? -8.792 -2.287 5.979 1.00 89.12 89 GLU A N 1
ATOM 708 C CA . GLU A 1 89 ? -8.141 -2.152 4.673 1.00 89.12 89 GLU A CA 1
ATOM 709 C C . GLU A 1 89 ? -6.907 -1.241 4.746 1.00 89.12 89 GLU A C 1
ATOM 711 O O . GLU A 1 89 ? -5.824 -1.636 4.316 1.00 89.12 89 GLU A O 1
ATOM 716 N N . LEU A 1 90 ? -7.027 -0.076 5.390 1.00 88.44 90 LEU A N 1
ATOM 717 C CA . LEU A 1 90 ? -5.908 0.833 5.649 1.00 88.44 90 LEU A CA 1
ATOM 718 C C . LEU A 1 90 ? -4.802 0.144 6.452 1.00 88.44 90 LEU A C 1
ATOM 720 O O . LEU A 1 90 ? -3.628 0.201 6.088 1.00 88.44 90 LEU A O 1
ATOM 724 N N . CYS A 1 91 ? -5.179 -0.545 7.530 1.00 86.00 91 CYS A N 1
ATOM 725 C CA . CYS A 1 91 ? -4.250 -1.301 8.359 1.00 86.00 91 CYS A CA 1
ATOM 726 C C . CYS A 1 91 ? -3.503 -2.365 7.540 1.00 86.00 91 CYS A C 1
ATOM 728 O O . CYS A 1 91 ? -2.280 -2.476 7.638 1.00 86.00 91 CYS A O 1
ATOM 730 N N . PHE A 1 92 ? -4.215 -3.096 6.680 1.00 87.75 92 PHE A N 1
ATOM 731 C CA . PHE A 1 92 ? -3.640 -4.125 5.818 1.00 87.75 92 PHE A CA 1
ATOM 732 C C . PHE A 1 92 ? -2.633 -3.556 4.817 1.00 87.75 92 PHE A C 1
ATOM 734 O O . PHE A 1 92 ? -1.551 -4.119 4.642 1.00 87.75 92 PHE A O 1
ATOM 741 N N . ILE A 1 93 ? -2.951 -2.427 4.183 1.00 89.81 93 ILE A N 1
ATOM 742 C CA . ILE A 1 93 ? -2.046 -1.755 3.239 1.00 89.81 93 ILE A CA 1
ATOM 743 C C . ILE A 1 93 ? -0.778 -1.281 3.963 1.00 89.81 93 ILE A C 1
ATOM 745 O O . ILE A 1 93 ? 0.335 -1.543 3.505 1.00 89.81 93 ILE A O 1
ATOM 749 N N . ILE A 1 94 ? -0.919 -0.653 5.135 1.00 88.00 94 ILE A N 1
ATOM 750 C CA . ILE A 1 94 ? 0.230 -0.177 5.921 1.00 88.00 94 ILE A CA 1
ATOM 751 C C . ILE A 1 94 ? 1.076 -1.347 6.445 1.00 88.00 94 ILE A C 1
ATOM 753 O O . ILE A 1 94 ? 2.304 -1.259 6.459 1.00 88.00 94 ILE A O 1
ATOM 757 N N . LEU A 1 95 ? 0.460 -2.469 6.828 1.00 85.81 95 LEU A N 1
ATOM 758 C CA . LEU A 1 95 ? 1.177 -3.689 7.211 1.00 85.81 95 LEU A CA 1
ATOM 759 C C . LEU A 1 95 ? 2.025 -4.241 6.063 1.00 85.81 95 LEU A C 1
ATOM 761 O O . LEU A 1 95 ? 3.193 -4.578 6.280 1.00 85.81 95 LEU A O 1
ATOM 765 N N . GLN A 1 96 ? 1.465 -4.301 4.853 1.00 86.56 96 GLN A N 1
ATOM 766 C CA . GLN A 1 96 ? 2.193 -4.720 3.652 1.00 86.56 96 GLN A CA 1
ATOM 767 C C . GLN A 1 96 ? 3.337 -3.758 3.321 1.00 86.56 96 GLN A C 1
ATOM 769 O O . GLN A 1 96 ? 4.439 -4.207 2.989 1.00 86.56 96 GLN A O 1
ATOM 774 N N . LEU A 1 97 ? 3.124 -2.448 3.494 1.00 87.25 97 LEU A N 1
ATOM 775 C CA . LEU A 1 97 ? 4.196 -1.468 3.342 1.00 87.25 97 LEU A CA 1
ATOM 776 C C . LEU A 1 97 ? 5.313 -1.730 4.354 1.00 87.25 97 LEU A C 1
ATOM 778 O O . LEU A 1 97 ? 6.464 -1.888 3.966 1.00 87.25 97 LEU A O 1
ATOM 782 N N . ILE A 1 98 ? 4.995 -1.808 5.649 1.00 84.50 98 ILE A N 1
ATOM 783 C CA . ILE A 1 98 ? 5.995 -2.038 6.702 1.00 84.50 98 ILE A CA 1
ATOM 784 C C . ILE A 1 98 ? 6.763 -3.334 6.442 1.00 84.50 98 ILE A C 1
ATOM 786 O O . ILE A 1 98 ? 7.975 -3.384 6.651 1.00 84.50 98 ILE A O 1
ATOM 790 N N . HIS A 1 99 ? 6.078 -4.378 5.977 1.00 83.38 99 HIS A N 1
ATOM 791 C CA . HIS A 1 99 ? 6.722 -5.624 5.589 1.00 83.38 99 HIS A CA 1
ATOM 792 C C . HIS A 1 99 ? 7.741 -5.412 4.461 1.00 83.38 99 HIS A C 1
ATOM 794 O O . HIS A 1 99 ? 8.893 -5.834 4.583 1.00 83.38 99 HIS A O 1
ATOM 800 N N . SER A 1 100 ? 7.336 -4.711 3.402 1.00 82.25 100 SER A N 1
ATOM 801 C CA . SER A 1 100 ? 8.187 -4.391 2.252 1.00 82.25 100 SER A CA 1
ATOM 802 C C . SER A 1 100 ? 9.393 -3.547 2.667 1.00 82.25 100 SER A C 1
ATOM 804 O O . SER A 1 100 ? 10.530 -3.910 2.380 1.00 82.25 100 SER A O 1
ATOM 806 N N . LEU A 1 101 ? 9.172 -2.497 3.460 1.00 82.50 101 LEU A N 1
ATOM 807 C CA . LEU A 1 101 ? 10.237 -1.645 3.990 1.00 82.50 101 LEU A CA 1
ATOM 808 C C . LEU A 1 101 ? 11.216 -2.428 4.872 1.00 82.50 101 LEU A C 1
ATOM 810 O O . LEU A 1 101 ? 12.420 -2.220 4.785 1.00 82.50 101 LEU A O 1
ATOM 814 N N . LYS A 1 102 ? 10.741 -3.375 5.689 1.00 80.31 102 LYS A N 1
ATOM 815 C CA . LYS A 1 102 ? 11.635 -4.254 6.460 1.00 80.31 102 LYS A CA 1
ATOM 816 C C . LYS A 1 102 ? 12.476 -5.160 5.561 1.00 80.31 102 LYS A C 1
ATOM 818 O O . LYS A 1 102 ? 13.630 -5.411 5.899 1.00 80.31 102 LYS A O 1
ATOM 823 N N . SER A 1 103 ? 11.921 -5.640 4.447 1.00 80.75 103 SER A N 1
ATOM 824 C CA . SER A 1 103 ? 12.685 -6.407 3.457 1.00 80.75 103 SER A CA 1
ATOM 825 C C . SER A 1 103 ? 13.780 -5.550 2.821 1.00 80.75 103 SER A C 1
ATOM 827 O O . SER A 1 103 ? 14.912 -6.014 2.720 1.00 80.75 103 SER A O 1
ATOM 829 N N . LEU A 1 104 ? 13.477 -4.299 2.456 1.00 79.19 104 LEU A N 1
ATOM 830 C CA . LEU A 1 104 ? 14.475 -3.349 1.945 1.00 79.19 104 LEU A CA 1
ATOM 831 C C . LEU A 1 104 ? 15.567 -3.080 2.989 1.00 79.19 104 LEU A C 1
ATOM 833 O O . LEU A 1 104 ? 16.756 -3.147 2.691 1.00 79.19 104 LEU A O 1
ATOM 837 N N . GLN A 1 105 ? 15.173 -2.886 4.248 1.00 78.50 105 GLN A N 1
ATOM 838 C CA . GLN A 1 105 ? 16.118 -2.676 5.340 1.00 78.50 105 GLN A CA 1
ATOM 839 C C . GLN A 1 105 ? 17.045 -3.886 5.561 1.00 78.50 105 GLN A C 1
ATOM 841 O O . GLN A 1 105 ? 18.219 -3.716 5.879 1.00 78.50 105 GLN A O 1
ATOM 846 N N . ALA A 1 106 ? 16.535 -5.111 5.392 1.00 75.75 106 ALA A N 1
ATOM 847 C CA . ALA A 1 106 ? 17.338 -6.333 5.473 1.00 75.75 106 ALA A CA 1
ATOM 848 C C . ALA A 1 106 ? 18.331 -6.470 4.304 1.00 75.75 106 ALA A C 1
ATOM 850 O O . ALA A 1 106 ? 19.357 -7.128 4.454 1.00 75.75 106 ALA A O 1
ATOM 851 N N . GLN A 1 107 ? 18.045 -5.827 3.170 1.00 75.00 107 GLN A N 1
ATOM 852 C CA . GLN A 1 107 ? 18.943 -5.716 2.017 1.00 75.00 107 GLN A CA 1
ATOM 853 C C . GLN A 1 107 ? 19.954 -4.563 2.160 1.00 75.00 107 GLN A C 1
ATOM 855 O O . GLN A 1 107 ? 20.771 -4.363 1.269 1.00 75.00 107 GLN A O 1
ATOM 860 N N . GLY A 1 108 ? 19.927 -3.820 3.275 1.00 73.38 108 GLY A N 1
ATOM 861 C CA . GLY A 1 108 ? 20.841 -2.704 3.541 1.00 73.38 108 GLY A CA 1
ATOM 862 C C . GLY A 1 108 ? 20.367 -1.348 3.013 1.00 73.38 108 GLY A C 1
ATOM 863 O O . GLY A 1 108 ? 21.114 -0.380 3.092 1.00 73.38 108 GLY A O 1
ATOM 864 N N . ILE A 1 109 ? 19.135 -1.248 2.504 1.00 77.19 109 ILE A N 1
ATOM 865 C CA . ILE A 1 109 ? 18.570 0.020 2.027 1.00 77.19 109 ILE A CA 1
ATOM 866 C C . ILE A 1 109 ? 18.083 0.837 3.229 1.00 77.19 109 ILE A C 1
ATOM 868 O O . ILE A 1 109 ? 17.239 0.382 4.004 1.00 77.19 109 ILE A O 1
ATOM 872 N N . GLU A 1 110 ? 18.591 2.060 3.377 1.00 76.12 110 GLU A N 1
ATOM 873 C CA . GLU A 1 110 ? 18.257 2.944 4.506 1.00 76.12 110 GLU A CA 1
ATOM 874 C C . GLU A 1 110 ? 17.318 4.100 4.123 1.00 76.12 110 GLU A C 1
ATOM 876 O O . GLU A 1 110 ? 16.548 4.586 4.964 1.00 76.12 110 GLU A O 1
ATOM 881 N N . SER A 1 111 ? 17.345 4.523 2.858 1.00 78.44 111 SER A N 1
ATOM 882 C CA . SER A 1 111 ? 16.551 5.635 2.337 1.00 78.44 111 SER A CA 1
ATOM 883 C C . SER A 1 111 ? 16.022 5.350 0.935 1.00 78.44 111 SER A C 1
ATOM 885 O O . SER A 1 111 ? 16.679 4.686 0.140 1.00 78.44 111 SER A O 1
ATOM 887 N N . ILE A 1 112 ? 14.828 5.858 0.643 1.00 80.94 112 ILE A N 1
ATOM 888 C CA . ILE A 1 112 ? 14.133 5.720 -0.645 1.00 80.94 112 ILE A CA 1
ATOM 889 C C . ILE A 1 112 ? 13.598 7.081 -1.088 1.00 80.94 112 ILE A C 1
ATOM 891 O O . ILE A 1 112 ? 13.546 8.015 -0.284 1.00 80.94 112 ILE A O 1
ATOM 895 N N . ASP A 1 113 ? 13.217 7.201 -2.357 1.00 82.38 113 ASP A N 1
ATOM 896 C CA . ASP A 1 113 ? 12.539 8.399 -2.850 1.00 82.38 113 ASP A CA 1
ATOM 897 C C . ASP A 1 113 ? 11.224 8.633 -2.084 1.00 82.38 113 ASP A C 1
ATOM 899 O O . ASP A 1 113 ? 10.542 7.696 -1.669 1.00 82.38 113 ASP A O 1
ATOM 903 N N . SER A 1 114 ? 10.887 9.901 -1.879 1.00 80.69 114 SER A N 1
ATOM 904 C CA . SER A 1 114 ? 9.652 10.366 -1.249 1.00 80.69 114 SER A CA 1
ATOM 905 C C . SER A 1 114 ? 8.384 10.110 -2.076 1.00 80.69 114 SER A C 1
ATOM 907 O O . SER A 1 114 ? 7.283 10.214 -1.537 1.00 80.69 114 SER A O 1
ATOM 909 N N . SER A 1 115 ? 8.529 9.762 -3.359 1.00 81.81 115 SER A N 1
ATOM 910 C CA . SER A 1 115 ? 7.423 9.491 -4.280 1.00 81.81 115 SER A CA 1
ATOM 911 C C . SER A 1 115 ? 6.708 8.156 -4.011 1.00 81.81 115 SER A C 1
ATOM 913 O O . SER A 1 115 ? 7.322 7.124 -3.719 1.00 81.81 115 SER A O 1
ATOM 915 N N . PHE A 1 116 ? 5.383 8.149 -4.189 1.00 83.69 116 PHE A N 1
ATOM 916 C CA . PHE A 1 116 ? 4.550 6.937 -4.159 1.00 83.69 116 PHE A CA 1
ATOM 917 C C . PHE A 1 116 ? 4.245 6.368 -5.546 1.00 83.69 116 PHE A C 1
ATOM 919 O O . PHE A 1 116 ? 3.474 5.420 -5.647 1.00 83.69 116 PHE A O 1
ATOM 926 N N . GLN A 1 117 ? 4.851 6.896 -6.613 1.00 80.19 117 GLN A N 1
ATOM 927 C CA . GLN A 1 117 ? 4.599 6.439 -7.989 1.00 80.19 117 GLN A CA 1
ATOM 928 C C . GLN A 1 117 ? 4.924 4.952 -8.200 1.00 80.19 117 GLN A C 1
ATOM 930 O O . GLN A 1 117 ? 4.299 4.284 -9.018 1.00 80.19 117 GLN A O 1
ATOM 935 N N . ASN A 1 118 ? 5.851 4.411 -7.405 1.00 77.44 118 ASN A N 1
ATOM 936 C CA . ASN A 1 118 ? 6.230 2.999 -7.442 1.00 77.44 118 ASN A CA 1
ATOM 937 C C . ASN A 1 118 ? 5.302 2.095 -6.612 1.00 77.44 118 ASN A C 1
ATOM 939 O O . ASN A 1 118 ? 5.526 0.885 -6.542 1.00 77.44 118 ASN A O 1
ATOM 943 N N . LEU A 1 119 ? 4.283 2.660 -5.961 1.00 85.06 119 LEU A N 1
ATOM 944 C CA . LEU A 1 119 ? 3.271 1.923 -5.216 1.00 85.06 119 LEU A CA 1
ATOM 945 C C . LEU A 1 119 ? 1.974 1.863 -6.006 1.00 85.06 119 LEU A C 1
ATOM 947 O O . LEU A 1 119 ? 1.344 2.885 -6.284 1.00 85.06 119 LEU A O 1
ATOM 951 N N . ILE A 1 120 ? 1.520 0.643 -6.261 1.00 88.19 120 ILE A N 1
ATOM 952 C CA . ILE A 1 120 ? 0.174 0.403 -6.774 1.00 88.19 120 ILE A CA 1
ATOM 953 C C . ILE A 1 120 ? -0.577 -0.546 -5.847 1.00 88.19 120 ILE A C 1
ATOM 955 O O . ILE A 1 120 ? 0.010 -1.374 -5.147 1.00 88.19 120 ILE A O 1
ATOM 959 N N . LEU A 1 121 ? -1.894 -0.421 -5.851 1.00 89.50 121 LEU A N 1
ATOM 960 C CA . 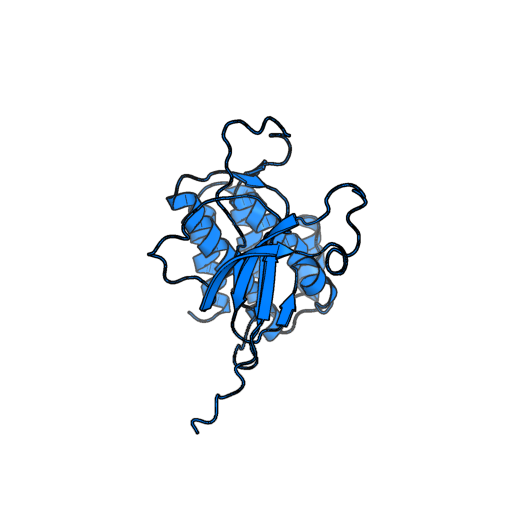LEU A 1 121 ? -2.812 -1.313 -5.168 1.00 89.50 121 LEU A CA 1
ATOM 961 C C . LEU A 1 121 ? -3.503 -2.182 -6.207 1.00 89.50 121 LEU A C 1
ATOM 963 O O . LEU A 1 121 ? -4.067 -1.667 -7.170 1.00 89.50 121 LEU A O 1
ATOM 967 N N . ALA A 1 122 ? -3.457 -3.492 -6.002 1.00 88.62 122 ALA A N 1
ATOM 968 C CA . ALA A 1 122 ? -4.160 -4.465 -6.816 1.00 88.62 122 ALA A CA 1
ATOM 969 C C . ALA A 1 122 ? -5.263 -5.137 -6.001 1.00 88.62 122 ALA A C 1
ATOM 971 O O . ALA A 1 122 ? -5.050 -5.525 -4.851 1.00 88.62 122 ALA A O 1
ATOM 972 N N . LYS A 1 123 ? -6.436 -5.312 -6.609 1.00 88.88 123 LYS A N 1
ATOM 973 C CA . LYS A 1 123 ? -7.541 -6.071 -6.014 1.00 88.88 123 LYS A CA 1
ATOM 974 C C . LYS A 1 123 ? -8.202 -6.949 -7.065 1.00 88.88 123 LYS A C 1
ATOM 976 O O . LYS A 1 123 ? -8.774 -6.439 -8.037 1.00 88.88 123 LYS A O 1
ATOM 981 N N . THR A 1 124 ? -8.136 -8.264 -6.867 1.00 85.31 124 THR A N 1
ATOM 982 C CA . THR A 1 124 ? -8.934 -9.219 -7.645 1.00 85.31 124 THR A CA 1
ATOM 983 C C . THR A 1 124 ? -10.376 -9.232 -7.137 1.00 85.31 124 THR A C 1
ATOM 985 O O . THR A 1 124 ? -10.706 -8.694 -6.081 1.00 85.31 124 THR A O 1
ATOM 988 N N . LYS A 1 125 ? -11.262 -9.922 -7.861 1.00 82.19 125 LYS A N 1
ATOM 989 C CA . LYS A 1 125 ? -12.638 -10.172 -7.396 1.00 82.19 125 LYS A CA 1
ATOM 990 C C . LYS A 1 125 ? -12.716 -11.065 -6.154 1.00 82.19 125 LYS A C 1
ATOM 992 O O . LYS A 1 125 ? -13.754 -11.082 -5.501 1.00 82.19 125 LYS A O 1
ATOM 997 N N . GLN A 1 126 ? -11.678 -11.855 -5.887 1.00 82.75 126 GLN A N 1
ATOM 998 C CA . GLN A 1 126 ? -11.6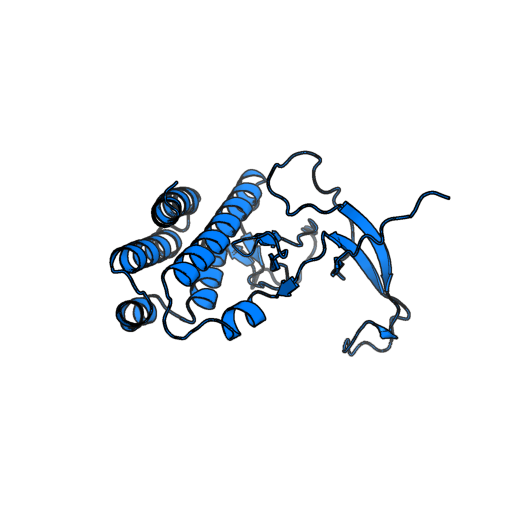40 -12.790 -4.762 1.00 82.75 126 GLN A CA 1
ATOM 999 C C . GLN A 1 126 ? -11.028 -12.147 -3.513 1.00 82.75 126 GLN A C 1
ATOM 1001 O O . GLN A 1 126 ? -11.268 -12.617 -2.400 1.00 82.75 126 GLN A O 1
ATOM 1006 N N . ASP A 1 127 ? -10.276 -11.059 -3.688 1.00 84.06 127 ASP A N 1
ATOM 1007 C CA . ASP A 1 127 ? -9.581 -10.394 -2.598 1.00 84.06 127 ASP A CA 1
ATOM 1008 C C . ASP A 1 127 ? -10.535 -9.573 -1.738 1.00 84.06 127 ASP A C 1
ATOM 1010 O O . ASP A 1 127 ? -11.284 -8.709 -2.204 1.00 84.06 127 ASP A O 1
ATOM 1014 N N . LYS A 1 128 ? -10.440 -9.791 -0.426 1.00 84.62 128 LYS A N 1
ATOM 1015 C CA . LYS A 1 128 ? -11.162 -8.984 0.557 1.00 84.62 128 LYS A CA 1
ATOM 1016 C C . LYS A 1 128 ? -10.602 -7.558 0.640 1.00 84.62 128 LYS A C 1
ATOM 1018 O O . LYS A 1 128 ? -11.367 -6.598 0.719 1.00 84.62 128 LYS A O 1
ATOM 1023 N N . TYR A 1 129 ? -9.278 -7.418 0.579 1.00 86.62 129 TYR A N 1
ATOM 1024 C CA . TYR A 1 129 ? -8.551 -6.156 0.740 1.00 86.62 129 TYR A CA 1
ATOM 1025 C C . TYR A 1 129 ? -7.585 -5.929 -0.420 1.00 86.62 129 TYR A C 1
ATOM 1027 O O . TYR A 1 129 ? -7.136 -6.887 -1.041 1.00 86.62 129 TYR A O 1
ATOM 1035 N N . ASN A 1 130 ? -7.245 -4.668 -0.683 1.00 88.62 130 ASN A N 1
ATOM 1036 C CA . ASN A 1 130 ? -6.209 -4.325 -1.656 1.00 88.62 130 ASN A CA 1
ATOM 1037 C C . ASN A 1 130 ? -4.824 -4.878 -1.252 1.00 88.62 130 ASN A C 1
ATOM 1039 O O . ASN A 1 130 ? -4.378 -4.735 -0.107 1.00 88.62 130 ASN A O 1
ATOM 1043 N N . THR A 1 131 ? -4.115 -5.457 -2.217 1.00 88.00 131 THR A N 1
ATOM 1044 C CA . THR A 1 131 ? -2.714 -5.867 -2.092 1.00 88.00 131 THR A CA 1
ATOM 1045 C C . THR A 1 131 ? -1.799 -4.755 -2.584 1.00 88.00 131 THR A C 1
ATOM 1047 O O . THR A 1 131 ? -1.976 -4.238 -3.685 1.00 88.00 131 THR A O 1
ATOM 1050 N N . LEU A 1 132 ? -0.802 -4.399 -1.779 1.00 86.94 132 LEU A N 1
ATOM 1051 C CA . LEU A 1 132 ? 0.215 -3.421 -2.144 1.00 86.94 132 LEU A CA 1
ATOM 1052 C C . LEU A 1 132 ? 1.293 -4.086 -3.002 1.00 86.94 132 LEU A C 1
ATOM 1054 O O . LEU A 1 132 ? 1.877 -5.094 -2.604 1.00 86.94 132 LEU A O 1
ATOM 1058 N N . ILE A 1 133 ? 1.586 -3.491 -4.153 1.00 84.06 133 ILE A N 1
ATOM 1059 C CA . ILE A 1 133 ? 2.662 -3.913 -5.046 1.00 84.06 133 ILE A CA 1
ATOM 1060 C C . ILE A 1 133 ? 3.699 -2.800 -5.108 1.00 84.06 133 ILE A C 1
ATOM 1062 O O . ILE A 1 133 ? 3.383 -1.641 -5.374 1.00 84.06 133 ILE A O 1
ATOM 1066 N N . PHE A 1 134 ? 4.947 -3.188 -4.870 1.00 79.62 134 PHE A N 1
ATOM 1067 C CA . PHE A 1 134 ? 6.114 -2.326 -4.969 1.00 79.62 134 PHE A CA 1
ATOM 1068 C C . PHE A 1 134 ? 6.769 -2.564 -6.338 1.00 79.62 134 PHE A C 1
ATOM 1070 O O . PHE A 1 134 ? 7.350 -3.626 -6.566 1.00 79.62 134 PHE A O 1
ATOM 1077 N N . LEU A 1 135 ? 6.645 -1.607 -7.260 1.00 74.62 135 LEU A N 1
ATOM 1078 C CA . LEU A 1 135 ? 7.127 -1.681 -8.650 1.00 74.62 135 LEU A CA 1
ATOM 1079 C C . LEU A 1 135 ? 8.623 -1.360 -8.788 1.00 74.62 135 LEU A C 1
ATOM 1081 O O . LEU A 1 135 ? 9.057 -0.756 -9.763 1.00 74.62 135 LEU A O 1
ATOM 1085 N N . TYR A 1 136 ? 9.415 -1.719 -7.786 1.00 64.44 136 TYR A N 1
ATOM 1086 C CA . TYR A 1 136 ? 10.814 -1.324 -7.729 1.00 64.44 136 TYR A CA 1
ATOM 1087 C C . TYR A 1 136 ? 11.668 -2.225 -8.606 1.00 64.44 136 TYR A C 1
ATOM 1089 O O . TYR A 1 136 ? 11.752 -3.432 -8.364 1.00 64.44 136 TYR A O 1
ATOM 1097 N N . ASP A 1 137 ? 12.311 -1.618 -9.596 1.00 53.88 137 ASP A N 1
ATOM 1098 C CA . ASP A 1 137 ? 13.518 -2.161 -10.200 1.00 53.88 137 ASP A CA 1
ATOM 1099 C C . ASP A 1 137 ? 14.698 -1.516 -9.464 1.00 53.88 137 ASP A C 1
ATOM 1101 O O . ASP A 1 137 ? 14.686 -0.310 -9.211 1.00 53.88 137 ASP A O 1
ATOM 1105 N N . ASN A 1 138 ? 15.670 -2.316 -9.026 1.00 45.25 138 ASN A N 1
ATOM 1106 C CA . ASN A 1 138 ? 16.827 -1.842 -8.266 1.00 45.25 138 ASN A CA 1
ATOM 1107 C C . ASN A 1 138 ? 17.740 -0.962 -9.141 1.00 45.25 138 ASN A C 1
ATOM 1109 O O . ASN A 1 138 ? 18.828 -1.385 -9.515 1.00 45.25 138 ASN A O 1
ATOM 1113 N N . CYS A 1 139 ? 17.339 0.272 -9.426 1.00 40.94 139 CYS A N 1
ATOM 1114 C CA . CYS A 1 139 ? 18.204 1.294 -10.004 1.00 40.94 139 CYS A CA 1
ATOM 1115 C C . CYS A 1 139 ? 18.672 2.241 -8.895 1.00 40.94 139 CYS A C 1
ATOM 1117 O O . CYS A 1 139 ? 18.332 3.420 -8.859 1.00 40.94 139 CYS A O 1
ATOM 1119 N N . TYR A 1 140 ? 19.471 1.716 -7.963 1.00 45.22 140 TYR A N 1
ATOM 1120 C CA . TYR A 1 140 ? 20.479 2.559 -7.329 1.00 45.22 140 TYR A CA 1
ATOM 1121 C C . TYR A 1 140 ? 21.681 2.548 -8.260 1.00 45.22 140 TYR A C 1
ATOM 1123 O O . TYR A 1 140 ? 22.595 1.744 -8.095 1.00 45.22 140 TYR A O 1
ATOM 1131 N N . ASP A 1 141 ? 21.652 3.406 -9.273 1.00 40.47 141 ASP A N 1
ATOM 1132 C CA . ASP A 1 141 ? 22.893 3.763 -9.934 1.00 40.47 141 ASP A CA 1
ATOM 1133 C C . ASP A 1 141 ? 23.644 4.654 -8.938 1.00 40.47 141 ASP A C 1
ATOM 1135 O O . ASP A 1 141 ? 23.191 5.748 -8.596 1.00 40.47 141 ASP A O 1
ATOM 1139 N N . GLU A 1 142 ? 24.770 4.173 -8.407 1.00 43.78 142 GLU A N 1
ATOM 1140 C CA . GLU A 1 142 ? 25.629 4.926 -7.474 1.00 43.78 142 GLU A CA 1
ATOM 1141 C C . GLU A 1 142 ? 26.113 6.265 -8.074 1.00 43.78 142 GLU A C 1
ATOM 1143 O O . GLU A 1 142 ? 26.680 7.101 -7.371 1.00 43.78 142 GLU A O 1
ATOM 1148 N N . ASN A 1 143 ? 25.861 6.478 -9.370 1.00 42.09 143 ASN A N 1
ATOM 1149 C CA . ASN A 1 143 ? 26.254 7.638 -10.155 1.00 42.09 143 ASN A CA 1
ATOM 1150 C C . ASN A 1 143 ? 25.132 8.661 -10.392 1.00 42.09 143 ASN A C 1
ATOM 1152 O O . ASN A 1 143 ? 25.386 9.652 -11.083 1.00 42.09 143 ASN A O 1
ATOM 1156 N N . ASP A 1 144 ? 23.915 8.463 -9.868 1.00 43.25 144 ASP A N 1
ATOM 1157 C CA . ASP A 1 144 ? 22.845 9.440 -10.088 1.00 43.25 144 ASP A CA 1
ATOM 1158 C C . ASP A 1 144 ? 22.991 10.649 -9.149 1.00 43.25 144 ASP A C 1
ATOM 1160 O O . ASP A 1 144 ? 22.481 10.705 -8.028 1.00 43.25 144 ASP A O 1
ATOM 1164 N N . TYR A 1 145 ? 23.735 11.643 -9.637 1.00 43.66 145 TYR A N 1
ATOM 1165 C CA . TYR A 1 145 ? 23.875 12.975 -9.049 1.00 43.66 145 TYR A CA 1
ATOM 1166 C C . TYR A 1 145 ? 22.575 13.802 -9.119 1.00 43.66 145 TYR A C 1
ATOM 1168 O O . TYR A 1 145 ? 22.570 14.958 -8.675 1.00 43.66 145 TYR A O 1
ATOM 1176 N N . MET A 1 146 ? 21.467 13.256 -9.639 1.00 42.25 146 MET A N 1
ATOM 1177 C CA . MET A 1 146 ? 20.162 13.908 -9.569 1.00 42.25 146 MET A CA 1
ATOM 1178 C C . MET A 1 146 ? 19.545 13.750 -8.174 1.00 42.25 146 MET A C 1
ATOM 1180 O O . MET A 1 146 ? 18.696 12.915 -7.893 1.00 42.25 146 MET A O 1
ATOM 1184 N N . SER A 1 147 ? 19.946 14.688 -7.316 1.00 46.75 147 SER A N 1
ATOM 1185 C CA . SER A 1 147 ? 19.193 15.167 -6.156 1.00 46.75 147 SER A CA 1
ATOM 1186 C C . SER A 1 147 ? 19.016 14.169 -5.004 1.00 46.75 147 SER A C 1
ATOM 1188 O O . SER A 1 147 ? 17.909 13.753 -4.662 1.00 46.75 147 SE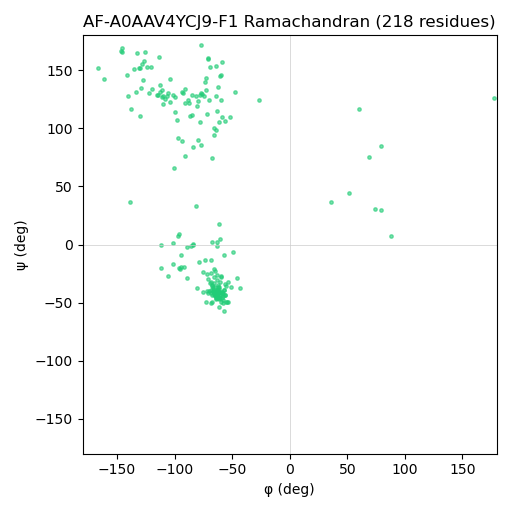R A O 1
ATOM 1190 N N . ASP A 1 148 ? 20.096 13.964 -4.243 1.00 49.56 148 ASP A N 1
ATOM 1191 C CA . ASP A 1 148 ? 20.060 13.486 -2.846 1.00 49.56 148 ASP A CA 1
ATOM 1192 C C . ASP A 1 148 ? 19.077 14.266 -1.929 1.00 49.56 148 ASP A C 1
ATOM 1194 O O . ASP A 1 148 ? 18.847 13.876 -0.785 1.00 49.56 148 ASP A O 1
ATOM 1198 N N . SER A 1 149 ? 18.460 15.355 -2.402 1.00 53.09 149 SER A N 1
ATOM 1199 C CA . SER A 1 149 ? 17.526 16.196 -1.649 1.00 53.09 149 SER A CA 1
ATOM 1200 C C . SER A 1 149 ? 16.133 15.599 -1.409 1.00 53.09 149 SER A C 1
ATOM 1202 O O . SER A 1 149 ? 15.403 16.148 -0.586 1.00 53.09 149 SER A O 1
ATOM 1204 N N . CYS A 1 150 ? 15.744 14.510 -2.085 1.00 64.31 150 CYS A N 1
ATOM 1205 C CA . CYS A 1 150 ? 14.398 13.917 -1.950 1.00 64.31 150 CYS A CA 1
ATOM 1206 C C . CYS A 1 150 ? 14.379 12.535 -1.275 1.00 64.31 150 CYS A C 1
ATOM 1208 O O . CYS A 1 150 ? 13.307 11.962 -1.071 1.00 64.31 150 CYS A O 1
ATOM 1210 N N . LYS A 1 151 ? 15.545 12.005 -0.881 1.00 76.31 151 LYS A N 1
ATOM 1211 C CA . LYS A 1 151 ? 15.640 10.713 -0.192 1.00 76.31 151 LYS A CA 1
ATOM 1212 C C . LYS A 1 151 ? 15.180 10.848 1.256 1.00 76.31 151 LYS A C 1
ATOM 1214 O O . LYS A 1 151 ? 15.686 11.670 2.021 1.00 76.31 151 LYS A O 1
ATOM 1219 N N . ILE A 1 152 ? 14.249 9.992 1.658 1.00 83.31 152 ILE A N 1
ATOM 1220 C CA . ILE A 1 152 ? 13.719 9.938 3.020 1.00 83.31 152 ILE A CA 1
ATOM 1221 C C . ILE A 1 152 ? 13.971 8.569 3.641 1.00 83.31 152 ILE A C 1
ATOM 1223 O O . ILE A 1 152 ? 14.079 7.555 2.954 1.00 83.31 152 ILE A O 1
ATOM 1227 N N . SER A 1 153 ? 14.064 8.524 4.969 1.00 85.69 153 SER A N 1
ATOM 1228 C CA . SER A 1 153 ? 14.200 7.247 5.678 1.00 85.69 153 SER A CA 1
ATOM 1229 C C . SER A 1 153 ? 12.955 6.377 5.495 1.00 85.69 153 SER A C 1
ATOM 1231 O O . SER A 1 153 ? 11.837 6.886 5.386 1.00 85.69 153 SER A O 1
ATOM 1233 N N . LEU A 1 154 ? 13.114 5.055 5.587 1.00 84.69 154 LEU A N 1
ATOM 1234 C CA . LEU A 1 154 ? 11.985 4.116 5.484 1.00 84.69 154 LEU A CA 1
ATOM 1235 C C . LEU A 1 154 ? 10.858 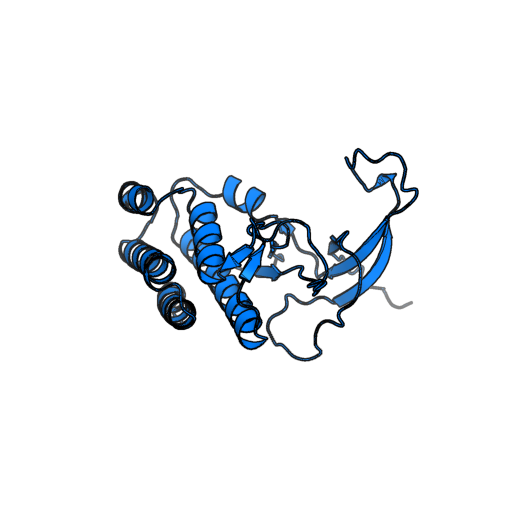4.420 6.493 1.00 84.69 154 LEU A C 1
ATOM 1237 O O . LEU A 1 154 ? 9.676 4.285 6.189 1.00 84.69 154 LEU A O 1
ATOM 1241 N N . CYS A 1 155 ? 11.208 4.874 7.703 1.00 84.25 155 CYS A N 1
ATOM 1242 C CA . CYS A 1 155 ? 10.219 5.274 8.710 1.00 84.25 155 CYS A CA 1
ATOM 1243 C C . CYS A 1 155 ? 9.437 6.528 8.294 1.00 84.25 155 CYS A C 1
ATOM 1245 O O . CYS A 1 155 ? 8.237 6.604 8.555 1.00 84.25 155 CYS A O 1
ATOM 1247 N N . GLN A 1 156 ? 10.104 7.499 7.661 1.00 84.94 156 GLN A N 1
ATOM 1248 C CA . GLN A 1 156 ? 9.446 8.691 7.121 1.00 84.94 156 GLN A CA 1
ATOM 1249 C C . GLN A 1 156 ? 8.550 8.332 5.940 1.00 84.94 156 GLN A C 1
ATOM 1251 O O . GLN A 1 156 ? 7.436 8.834 5.881 1.00 84.94 156 GLN A O 1
ATOM 1256 N N . TYR A 1 157 ? 8.977 7.412 5.076 1.00 87.50 157 TYR A N 1
ATOM 1257 C CA . TYR A 1 157 ? 8.150 6.930 3.971 1.00 87.50 157 TYR A CA 1
ATOM 1258 C C . TYR A 1 157 ? 6.860 6.263 4.465 1.00 87.50 157 TYR A C 1
ATOM 1260 O O . TYR A 1 157 ? 5.767 6.599 4.015 1.00 87.50 157 TYR A O 1
ATOM 1268 N N . ALA A 1 158 ? 6.963 5.389 5.476 1.00 87.50 158 ALA A N 1
ATOM 1269 C CA . ALA A 1 158 ? 5.794 4.796 6.128 1.00 87.50 158 ALA A CA 1
ATOM 1270 C C . ALA A 1 158 ? 4.859 5.842 6.742 1.00 87.50 158 ALA A C 1
ATOM 1272 O O . ALA A 1 158 ? 3.639 5.717 6.645 1.00 87.50 158 ALA A O 1
ATOM 1273 N N . LEU A 1 159 ? 5.429 6.872 7.370 1.00 86.94 159 LEU A N 1
ATOM 1274 C CA . LEU A 1 159 ? 4.654 7.952 7.966 1.00 86.94 159 LEU A CA 1
ATOM 1275 C C . LEU A 1 159 ? 3.948 8.805 6.906 1.00 86.94 159 LEU A C 1
ATOM 1277 O O . LEU A 1 159 ? 2.780 9.129 7.085 1.00 86.94 159 LEU A O 1
ATOM 1281 N N . MET A 1 160 ? 4.633 9.144 5.813 1.00 88.38 160 MET A N 1
ATOM 1282 C CA . MET A 1 160 ? 4.054 9.926 4.723 1.00 88.38 160 MET A CA 1
ATOM 1283 C C . MET A 1 160 ? 2.900 9.178 4.059 1.00 88.38 160 MET A C 1
ATOM 1285 O O . MET A 1 160 ? 1.844 9.776 3.865 1.00 88.38 160 MET A O 1
ATOM 1289 N N . LEU A 1 161 ? 3.051 7.870 3.798 1.00 89.25 161 LEU A N 1
ATOM 1290 C CA . LEU A 1 161 ? 1.941 7.088 3.253 1.00 89.25 161 LEU A CA 1
ATOM 1291 C C . LEU A 1 161 ? 0.773 7.078 4.239 1.00 89.25 161 LEU A C 1
ATOM 1293 O O . LEU A 1 161 ? -0.369 7.297 3.853 1.00 89.25 161 LEU A O 1
ATOM 1297 N N . LEU A 1 162 ? 1.049 6.870 5.528 1.00 88.75 162 LEU A N 1
ATOM 1298 C CA . LEU A 1 162 ? 0.008 6.883 6.548 1.00 88.75 162 LEU A CA 1
ATOM 1299 C C . LEU A 1 162 ? -0.733 8.226 6.592 1.00 88.75 162 LEU A C 1
ATOM 1301 O O . LEU A 1 162 ? -1.954 8.241 6.699 1.00 88.75 162 LEU A O 1
ATOM 1305 N N . PHE A 1 163 ? -0.019 9.342 6.477 1.00 89.25 163 PHE A N 1
ATOM 1306 C CA . PHE A 1 163 ? -0.609 10.678 6.425 1.00 89.25 163 PHE A CA 1
ATOM 1307 C C . PHE A 1 163 ? -1.481 10.879 5.189 1.00 89.25 163 PHE A C 1
ATOM 1309 O O . PHE A 1 163 ? -2.618 11.327 5.329 1.00 89.25 163 PHE A O 1
ATOM 1316 N N . GLN A 1 164 ? -1.011 10.459 4.013 1.00 89.69 164 GLN A N 1
ATOM 1317 C CA . GLN A 1 164 ? -1.796 10.531 2.783 1.00 89.69 164 GLN A CA 1
ATOM 1318 C C . GLN A 1 164 ? -3.074 9.688 2.877 1.00 89.69 164 GLN A C 1
ATOM 1320 O O . GLN A 1 164 ? -4.162 10.175 2.584 1.00 89.69 164 GLN A O 1
ATOM 1325 N N . MET A 1 165 ? -2.971 8.455 3.378 1.00 87.50 165 MET A N 1
ATOM 1326 C CA . MET A 1 165 ? -4.113 7.547 3.551 1.00 87.50 165 MET A CA 1
ATOM 1327 C C . MET A 1 165 ? -5.119 8.057 4.587 1.00 87.50 165 MET A C 1
ATOM 1329 O O . MET A 1 165 ? -6.324 7.850 4.467 1.00 87.50 165 MET A O 1
ATOM 1333 N N . LEU A 1 166 ? -4.627 8.749 5.612 1.00 85.38 166 LEU A N 1
ATOM 1334 C CA . LEU A 1 166 ? -5.457 9.399 6.615 1.00 85.38 166 LEU A CA 1
ATOM 1335 C C . LEU A 1 166 ? -5.900 10.803 6.196 1.00 85.38 166 LEU A C 1
ATOM 1337 O O . LEU A 1 166 ? -6.636 11.416 6.963 1.00 85.38 166 LEU A O 1
ATOM 1341 N N . GLY A 1 167 ? -5.503 11.318 5.029 1.00 85.69 167 GLY A N 1
ATOM 1342 C CA . GLY A 1 167 ? -5.811 12.677 4.577 1.00 85.69 167 GLY A CA 1
ATOM 1343 C C . GLY A 1 167 ? -5.460 13.749 5.612 1.00 85.69 167 GLY A C 1
ATOM 1344 O O . GLY A 1 167 ? -6.294 14.606 5.892 1.00 85.69 167 GLY A O 1
ATOM 1345 N N . ILE A 1 168 ? -4.287 13.634 6.236 1.00 86.19 168 ILE A N 1
ATOM 1346 C CA . ILE A 1 168 ? -3.750 14.578 7.228 1.00 86.19 168 ILE A CA 1
ATOM 1347 C C . ILE A 1 168 ? -2.352 15.025 6.808 1.00 86.19 168 ILE A C 1
ATOM 1349 O O . ILE A 1 168 ? -1.653 14.315 6.088 1.00 86.19 168 ILE A O 1
ATOM 1353 N N . GLN A 1 169 ? -1.917 16.174 7.308 1.00 83.38 169 GLN A N 1
ATOM 1354 C CA . GLN A 1 169 ? -0.599 16.743 7.030 1.00 83.38 169 GLN A CA 1
ATOM 1355 C C . GLN A 1 169 ? 0.306 16.754 8.266 1.00 83.38 169 GLN A C 1
ATOM 1357 O O . GLN A 1 169 ? 1.529 16.824 8.133 1.00 83.38 169 GLN A O 1
ATOM 1362 N N . SER A 1 170 ? -0.262 16.659 9.475 1.00 81.75 170 SER A N 1
ATOM 1363 C CA . SER A 1 170 ? 0.517 16.680 10.716 1.00 81.75 170 SER A CA 1
ATOM 1364 C C . SER A 1 170 ? -0.050 15.793 11.831 1.00 81.75 170 SER A C 1
ATOM 1366 O O . SER A 1 170 ? -1.195 15.331 11.801 1.00 81.75 170 SER A O 1
ATOM 1368 N N . VAL A 1 171 ? 0.774 15.555 12.858 1.00 81.62 171 VAL A N 1
ATOM 1369 C CA . VAL A 1 171 ? 0.376 14.789 14.051 1.00 81.62 171 VAL A CA 1
ATOM 1370 C C . VAL A 1 171 ? -0.672 15.555 14.864 1.00 81.62 171 VAL A C 1
ATOM 1372 O O . VAL A 1 171 ? -1.577 14.949 15.438 1.00 81.62 171 VAL A O 1
ATOM 1375 N N . GLU A 1 172 ? -0.578 16.883 14.910 1.00 82.75 172 GLU A N 1
ATOM 1376 C CA . GLU A 1 172 ? -1.537 17.751 15.597 1.00 82.75 172 GLU A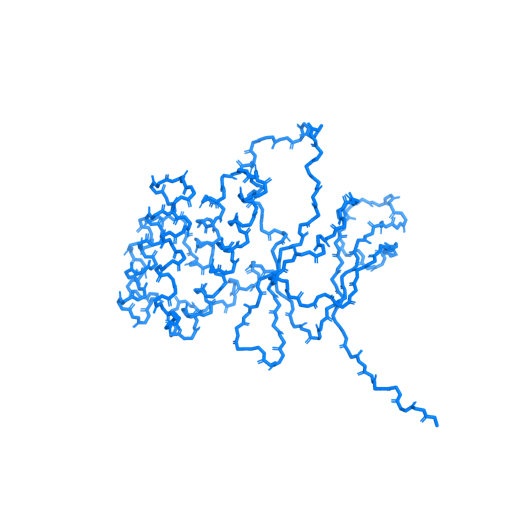 CA 1
ATOM 1377 C C . GLU A 1 172 ? -2.913 17.674 14.931 1.00 82.75 172 GLU A C 1
ATOM 1379 O O . GLU A 1 172 ? -3.924 17.520 15.618 1.00 82.75 172 GLU A O 1
ATOM 1384 N N . GLU A 1 173 ? -2.947 17.692 13.596 1.00 84.25 173 GLU A N 1
ATOM 1385 C CA . GLU A 1 173 ? -4.178 17.521 12.824 1.00 84.25 173 GLU A CA 1
ATOM 1386 C C . GLU A 1 173 ? -4.814 16.150 13.081 1.00 84.25 173 GLU A C 1
ATOM 1388 O O . GLU A 1 173 ? -6.020 16.057 13.322 1.00 84.25 173 GLU A O 1
ATOM 1393 N N . PHE A 1 174 ? -4.005 15.086 13.149 1.00 84.06 174 PHE A N 1
ATOM 1394 C CA . PHE A 1 174 ? -4.504 13.765 13.532 1.00 84.06 174 PHE A CA 1
ATOM 1395 C C . PHE A 1 174 ? -5.197 13.786 14.900 1.00 84.06 174 PHE A C 1
ATOM 1397 O O . PHE A 1 174 ? -6.260 13.189 15.066 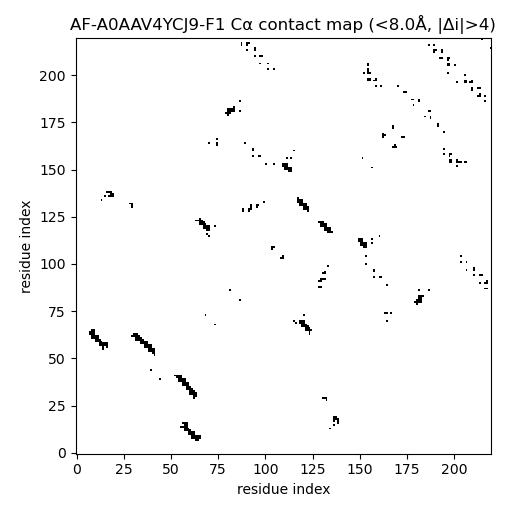1.00 84.06 174 PHE A O 1
ATOM 1404 N N . VAL A 1 175 ? -4.633 14.471 15.899 1.00 83.06 175 VAL A N 1
ATOM 1405 C CA . VAL A 1 175 ? -5.244 14.540 17.238 1.00 83.06 175 VAL A CA 1
ATOM 1406 C C . VAL A 1 175 ? -6.619 15.213 17.194 1.00 83.06 175 VAL A C 1
ATOM 1408 O O . VAL A 1 175 ? -7.513 14.774 17.915 1.00 83.06 175 VAL A O 1
ATOM 1411 N N . LEU A 1 176 ? -6.808 16.210 16.328 1.00 83.50 176 LEU A N 1
ATOM 1412 C CA . LEU A 1 176 ? -8.079 16.923 16.175 1.00 83.50 176 LEU A CA 1
ATOM 1413 C C . LEU A 1 176 ? -9.132 16.109 15.410 1.00 83.50 176 LEU A C 1
ATOM 1415 O O . LEU A 1 176 ? -10.300 16.105 15.793 1.00 83.50 176 LEU A O 1
ATOM 1419 N N . VAL A 1 177 ? -8.727 15.412 14.345 1.00 84.06 177 VAL A N 1
ATOM 1420 C CA . VAL A 1 177 ? -9.658 14.770 13.397 1.00 84.06 177 VAL A CA 1
ATOM 1421 C C . VAL A 1 177 ? -9.907 13.293 13.724 1.00 84.06 177 VAL A C 1
ATOM 1423 O O . VAL A 1 177 ? -10.928 12.721 13.351 1.00 84.06 177 VAL A O 1
ATOM 1426 N N . SER A 1 178 ? -9.013 12.641 14.467 1.00 81.44 178 SER A N 1
ATOM 1427 C CA . SER A 1 178 ? -9.099 11.192 14.691 1.00 81.44 178 SER A CA 1
ATOM 1428 C C . SER A 1 178 ? -10.355 10.735 15.449 1.00 81.44 178 SER A C 1
ATOM 1430 O O . SER A 1 178 ? -10.806 9.617 15.235 1.00 81.44 178 SER A O 1
ATOM 1432 N N . ALA A 1 179 ? -10.969 11.582 16.280 1.00 78.00 179 ALA A N 1
ATOM 1433 C CA . ALA A 1 179 ? -12.198 11.218 16.991 1.00 78.00 179 ALA A CA 1
ATOM 1434 C C . ALA A 1 179 ? -13.430 11.127 16.070 1.00 78.00 179 ALA A C 1
ATOM 1436 O O . ALA A 1 179 ? -14.343 10.359 16.349 1.00 78.00 179 ALA A O 1
ATOM 1437 N N . SER A 1 180 ? -13.468 11.901 14.982 1.00 81.06 180 SER A N 1
ATOM 1438 C CA . SER A 1 180 ? -14.559 11.863 13.997 1.00 81.06 180 SER A CA 1
ATOM 1439 C C . SER A 1 180 ? -14.267 10.935 12.819 1.00 81.06 180 SER A C 1
ATOM 1441 O O . SER A 1 180 ? -15.189 10.538 12.105 1.00 81.06 180 SER A O 1
ATOM 1443 N N . LYS A 1 181 ? -12.990 10.598 12.604 1.00 82.94 181 LYS A N 1
ATOM 1444 C CA . LYS A 1 181 ? -12.536 9.811 11.455 1.00 82.94 181 LYS A CA 1
ATOM 1445 C C . LYS A 1 181 ? -12.556 8.305 11.691 1.00 82.94 181 LYS A C 1
ATOM 1447 O O . LYS A 1 181 ? -12.732 7.571 10.729 1.00 82.94 181 LYS A O 1
ATOM 1452 N N . PHE A 1 182 ? -12.391 7.845 12.930 1.00 85.38 182 PHE A N 1
ATOM 1453 C CA . PHE A 1 182 ? -12.408 6.421 13.268 1.00 85.38 182 PHE A CA 1
ATOM 1454 C C . PHE A 1 182 ? -13.723 6.025 13.940 1.00 85.38 182 PHE A C 1
ATOM 1456 O O . PHE A 1 182 ? -14.264 6.756 14.765 1.00 85.38 182 PHE A O 1
ATOM 1463 N N . SER A 1 183 ? -14.202 4.830 13.617 1.00 82.75 183 SER A N 1
ATOM 1464 C CA . SER A 1 183 ? -15.374 4.199 14.225 1.00 82.75 183 SER A CA 1
ATOM 1465 C C . SER A 1 183 ? -15.104 3.648 15.630 1.00 82.75 183 SER A C 1
ATOM 1467 O O . SER A 1 183 ? -16.036 3.504 16.421 1.00 82.75 183 SER A O 1
ATOM 1469 N N . SER A 1 184 ? -13.839 3.350 15.961 1.00 82.75 184 SER A N 1
ATOM 1470 C CA . SER A 1 184 ? -13.434 2.749 17.237 1.00 82.75 184 SER A CA 1
ATOM 1471 C C . SER A 1 184 ? -12.297 3.510 17.920 1.00 82.75 184 SER A C 1
ATOM 1473 O O . SER A 1 184 ? -11.258 3.801 17.318 1.00 82.75 184 SER A O 1
ATOM 1475 N N . GLU A 1 185 ? -12.436 3.737 19.232 1.00 81.69 185 GLU A N 1
ATOM 1476 C CA . GLU A 1 185 ? -11.370 4.303 20.072 1.00 81.69 185 GLU A CA 1
ATOM 1477 C C . GLU A 1 185 ? -10.097 3.441 20.077 1.00 81.69 185 GLU A C 1
ATOM 1479 O O . GLU A 1 185 ? -8.991 3.946 20.296 1.00 81.69 185 GLU A O 1
ATOM 1484 N N . ILE A 1 186 ? -10.236 2.128 19.865 1.00 81.69 186 ILE A N 1
ATOM 1485 C CA . ILE A 1 186 ? -9.104 1.195 19.826 1.00 81.69 186 ILE A CA 1
ATOM 1486 C C . ILE A 1 186 ? -8.267 1.471 18.578 1.00 81.69 186 ILE A C 1
ATOM 1488 O O . ILE A 1 186 ? -7.058 1.686 18.687 1.00 81.69 186 ILE A O 1
ATOM 1492 N N . SER A 1 187 ? -8.912 1.548 17.413 1.00 79.94 187 SER A N 1
ATOM 1493 C CA . SER A 1 187 ? -8.257 1.885 16.148 1.00 79.94 187 SER A CA 1
ATOM 1494 C C . SER A 1 187 ? -7.587 3.250 16.232 1.00 79.94 187 SER A C 1
ATOM 1496 O O . SER A 1 187 ? -6.400 3.370 15.931 1.00 79.94 187 SER A O 1
ATOM 1498 N N . GLN A 1 188 ? -8.292 4.253 16.765 1.00 82.62 188 GLN A N 1
ATOM 1499 C CA . GLN A 1 188 ? -7.734 5.583 16.998 1.00 82.62 188 GLN A CA 1
ATOM 1500 C C . GLN A 1 188 ? -6.436 5.531 17.822 1.00 82.62 188 GLN A C 1
ATOM 1502 O O . GLN A 1 188 ? -5.425 6.120 17.432 1.00 82.62 188 GLN A O 1
ATOM 1507 N N . LYS A 1 189 ? -6.434 4.812 18.955 1.00 83.56 189 LYS A N 1
ATOM 1508 C CA . LYS A 1 189 ? -5.245 4.662 19.814 1.00 83.56 189 LYS A CA 1
ATOM 1509 C C . LYS A 1 189 ? -4.105 3.941 19.099 1.00 83.56 189 LYS A C 1
ATOM 1511 O O . LYS A 1 189 ? -2.947 4.336 19.260 1.00 83.56 189 LYS A O 1
ATOM 1516 N N . ILE A 1 190 ? -4.408 2.915 18.308 1.00 82.38 190 ILE A N 1
ATOM 1517 C CA . ILE A 1 190 ? -3.399 2.152 17.567 1.00 82.38 190 ILE A CA 1
ATOM 1518 C C . ILE A 1 190 ? -2.760 3.020 16.482 1.00 82.38 190 ILE A C 1
ATOM 1520 O O . ILE A 1 190 ? -1.535 3.140 16.462 1.00 82.38 190 ILE A O 1
ATOM 1524 N N . PHE A 1 191 ? -3.558 3.705 15.660 1.00 82.62 191 PHE A N 1
ATOM 1525 C CA . PHE A 1 191 ? -3.049 4.622 14.636 1.00 82.62 191 PHE A CA 1
ATOM 1526 C C . PHE A 1 191 ? -2.255 5.783 15.247 1.00 82.62 191 PHE A C 1
ATOM 1528 O O . PHE A 1 191 ? -1.161 6.092 14.775 1.00 82.62 191 PHE A O 1
ATOM 1535 N N . LYS A 1 192 ? -2.714 6.352 16.372 1.00 83.44 192 LYS A N 1
ATOM 1536 C CA . LYS A 1 192 ? -1.956 7.372 17.120 1.00 83.44 192 LYS A CA 1
ATOM 1537 C C . LYS A 1 192 ? -0.579 6.869 17.552 1.00 83.44 192 LYS A C 1
ATOM 1539 O O . LYS A 1 192 ? 0.422 7.587 17.471 1.00 83.44 192 LYS A O 1
ATOM 1544 N N . THR A 1 193 ? -0.532 5.631 18.036 1.00 80.38 193 THR A N 1
ATOM 1545 C CA . THR A 1 193 ? 0.699 5.007 18.529 1.00 80.38 193 THR A CA 1
ATOM 1546 C C . THR A 1 193 ? 1.636 4.658 17.374 1.00 80.38 193 THR A C 1
ATOM 1548 O O . THR A 1 193 ? 2.834 4.909 17.478 1.00 80.38 193 THR A O 1
ATOM 1551 N N . ALA A 1 194 ? 1.100 4.166 16.253 1.00 78.50 194 ALA A N 1
ATOM 1552 C CA . ALA A 1 194 ? 1.843 3.921 15.018 1.00 78.50 194 ALA A CA 1
ATOM 1553 C C . ALA A 1 194 ? 2.509 5.205 14.494 1.00 78.50 194 ALA A C 1
ATOM 1555 O O . ALA A 1 194 ? 3.724 5.226 14.295 1.00 78.50 194 ALA A O 1
ATOM 1556 N N . ILE A 1 195 ? 1.743 6.300 14.386 1.00 80.31 195 ILE A N 1
ATOM 1557 C CA . ILE A 1 195 ? 2.256 7.630 14.014 1.00 80.31 195 ILE A CA 1
ATOM 1558 C C . ILE A 1 195 ? 3.393 8.037 14.952 1.00 80.31 195 ILE A C 1
ATOM 1560 O O . ILE A 1 195 ? 4.480 8.388 14.500 1.00 80.31 195 ILE A O 1
ATOM 1564 N N . SER A 1 196 ? 3.175 7.923 16.264 1.00 78.06 196 SER A N 1
ATOM 1565 C CA . SER A 1 196 ? 4.170 8.309 17.270 1.00 78.06 196 SER A CA 1
ATOM 1566 C C . SER A 1 196 ? 5.458 7.486 17.164 1.00 78.06 196 SER A C 1
ATOM 1568 O O . SER A 1 196 ? 6.550 8.030 17.306 1.00 78.06 196 SER A O 1
ATOM 1570 N N . LEU A 1 197 ? 5.368 6.181 16.893 1.00 73.25 197 LEU A N 1
ATOM 1571 C CA . LEU A 1 197 ? 6.533 5.298 16.765 1.00 73.25 197 LEU A CA 1
ATOM 1572 C C . LEU A 1 197 ? 7.343 5.560 15.493 1.00 73.25 197 LEU A C 1
ATOM 1574 O O . LEU A 1 197 ? 8.580 5.574 15.554 1.00 73.25 197 LEU A O 1
ATOM 1578 N N . CYS A 1 198 ? 6.665 5.776 14.365 1.00 70.75 198 CYS A N 1
ATOM 1579 C CA . CYS A 1 198 ? 7.307 6.147 13.105 1.00 70.75 198 CYS A CA 1
ATOM 1580 C C . CYS A 1 198 ? 7.949 7.540 13.196 1.00 70.75 198 CYS A C 1
ATOM 1582 O O . CYS A 1 198 ? 9.080 7.716 12.742 1.00 70.75 198 CYS A O 1
ATOM 1584 N N . PHE A 1 199 ? 7.279 8.492 13.855 1.00 67.38 199 PHE A N 1
ATOM 1585 C CA . PHE A 1 199 ? 7.749 9.869 14.014 1.00 67.38 199 PHE A CA 1
ATOM 1586 C C . PHE A 1 199 ? 8.915 10.005 15.008 1.00 67.38 199 PHE A C 1
ATOM 1588 O O . PHE A 1 199 ? 9.936 10.609 14.684 1.00 67.38 199 PHE A O 1
ATOM 1595 N N . LEU A 1 200 ? 8.799 9.430 16.212 1.00 59.38 200 LEU A N 1
ATOM 1596 C CA . LEU A 1 200 ? 9.739 9.701 17.311 1.00 59.38 200 LEU A CA 1
ATOM 1597 C C . LEU A 1 200 ? 11.042 8.916 17.220 1.00 59.38 200 LEU A C 1
ATOM 1599 O O . LEU A 1 200 ? 12.093 9.411 17.618 1.00 59.38 200 LEU A O 1
ATOM 1603 N N . LYS A 1 201 ? 10.984 7.660 16.775 1.00 57.88 201 LYS A N 1
ATOM 1604 C CA . LYS A 1 201 ? 12.120 6.753 16.967 1.00 57.88 201 LYS A CA 1
ATOM 1605 C C . LYS A 1 201 ? 13.048 6.666 15.758 1.00 57.88 201 LYS A C 1
ATOM 1607 O O . LYS A 1 201 ? 14.185 6.262 15.980 1.00 57.88 201 LYS A O 1
ATOM 1612 N N . LYS A 1 202 ? 12.604 7.033 14.540 1.00 59.06 202 LYS A N 1
ATOM 1613 C CA . LYS A 1 202 ? 13.377 7.007 13.269 1.00 59.06 202 LYS A CA 1
ATOM 1614 C C . LYS A 1 202 ? 14.363 5.824 13.153 1.00 59.06 202 LYS A C 1
ATOM 1616 O O . LYS A 1 202 ? 15.479 5.974 12.671 1.00 59.06 202 LYS A O 1
ATOM 1621 N N . LYS A 1 203 ? 13.989 4.650 13.668 1.00 60.53 203 LYS A N 1
ATOM 1622 C CA . LYS A 1 203 ? 14.866 3.479 13.804 1.00 60.53 203 LYS A CA 1
ATOM 1623 C C . LYS A 1 203 ? 14.121 2.235 13.354 1.00 60.53 203 LYS A C 1
ATOM 1625 O O . LYS A 1 203 ? 12.920 2.115 13.571 1.00 60.53 203 LYS A O 1
ATOM 1630 N N . ALA A 1 204 ? 14.866 1.260 12.845 1.00 58.91 204 ALA A N 1
ATOM 1631 C CA . ALA A 1 204 ? 14.398 -0.073 12.454 1.00 58.91 204 ALA A CA 1
ATOM 1632 C C . ALA A 1 204 ? 13.421 -0.743 13.443 1.00 58.91 204 ALA A C 1
ATOM 1634 O O . ALA A 1 204 ? 12.462 -1.421 13.067 1.00 58.91 204 ALA A O 1
ATOM 1635 N N . VAL A 1 205 ? 13.656 -0.540 14.742 1.00 64.50 205 VAL A N 1
ATOM 1636 C CA . VAL A 1 205 ? 12.834 -1.101 15.823 1.00 64.50 205 VAL A CA 1
ATOM 1637 C C . VAL A 1 205 ? 11.396 -0.562 15.779 1.00 64.50 205 VAL A C 1
ATOM 1639 O O . VAL A 1 205 ? 10.463 -1.291 16.112 1.00 64.50 205 VAL A O 1
ATOM 1642 N N . SER A 1 206 ? 11.191 0.670 15.302 1.00 69.12 206 SER A N 1
ATOM 1643 C CA . SER A 1 206 ? 9.870 1.289 15.144 1.00 69.12 206 SER A CA 1
ATOM 1644 C C . SER A 1 206 ? 8.979 0.549 14.166 1.00 69.12 206 SER A C 1
ATOM 1646 O O . SER A 1 206 ? 7.799 0.362 14.450 1.00 69.12 206 SER A O 1
ATOM 1648 N N . LEU A 1 207 ? 9.533 0.097 13.037 1.00 68.62 207 LEU A N 1
ATOM 1649 C CA . LEU A 1 207 ? 8.774 -0.647 12.030 1.00 68.62 207 LEU A CA 1
ATOM 1650 C C . LEU A 1 207 ? 8.278 -1.976 12.605 1.00 68.62 207 LEU A C 1
ATOM 1652 O O . LEU A 1 207 ? 7.123 -2.350 12.420 1.00 68.62 207 LEU A O 1
ATOM 1656 N N . SER A 1 208 ? 9.123 -2.659 13.382 1.00 73.94 208 SER A N 1
ATOM 1657 C CA . SER A 1 208 ? 8.731 -3.905 14.047 1.00 73.94 208 SER A CA 1
ATOM 1658 C C . SER A 1 208 ? 7.638 -3.684 15.096 1.00 73.94 208 SER A C 1
ATOM 1660 O O . SER A 1 208 ? 6.673 -4.438 15.118 1.00 73.94 208 SER A O 1
ATOM 1662 N N . GLN A 1 209 ? 7.747 -2.630 15.913 1.00 74.06 209 GLN A N 1
ATOM 1663 C CA . GLN A 1 209 ? 6.725 -2.288 16.913 1.00 74.06 209 GLN A CA 1
ATOM 1664 C C . GLN A 1 209 ? 5.396 -1.879 16.262 1.00 74.06 209 GLN A C 1
ATOM 1666 O O . GLN A 1 209 ? 4.332 -2.289 16.720 1.00 74.06 209 GLN A O 1
ATOM 1671 N N . THR A 1 210 ? 5.459 -1.126 15.163 1.00 70.75 210 THR A N 1
ATOM 1672 C CA . THR A 1 210 ? 4.273 -0.694 14.411 1.00 70.75 210 THR A CA 1
ATOM 1673 C C . THR A 1 210 ? 3.566 -1.881 13.761 1.00 70.75 210 THR A C 1
ATOM 1675 O O . THR A 1 210 ? 2.345 -1.978 13.856 1.00 70.75 210 THR A O 1
ATOM 1678 N N . LYS A 1 211 ? 4.317 -2.840 13.196 1.00 75.19 211 LYS A N 1
ATOM 1679 C CA . LYS A 1 211 ? 3.757 -4.100 12.681 1.00 75.19 211 LYS A CA 1
ATOM 1680 C C . LYS A 1 211 ? 2.959 -4.841 13.758 1.00 75.19 211 LYS A C 1
ATOM 1682 O O . LYS A 1 211 ? 1.821 -5.223 13.517 1.00 75.19 211 LYS A O 1
ATOM 1687 N N . THR A 1 212 ? 3.536 -5.013 14.949 1.00 76.62 212 THR A N 1
ATOM 1688 C CA . THR A 1 212 ? 2.859 -5.707 16.056 1.00 76.62 212 THR A CA 1
ATOM 1689 C C . THR A 1 212 ? 1.559 -5.015 16.457 1.00 76.62 212 THR A C 1
ATOM 1691 O O . THR A 1 212 ? 0.570 -5.693 16.701 1.00 76.62 212 THR A O 1
ATOM 1694 N N . LEU A 1 213 ? 1.535 -3.681 16.503 1.00 75.50 213 LEU A N 1
ATOM 1695 C CA . LEU A 1 213 ? 0.330 -2.928 16.866 1.00 75.50 213 LEU A CA 1
ATOM 1696 C C . LEU A 1 213 ? -0.775 -3.038 15.815 1.00 75.50 213 LEU A C 1
ATOM 1698 O O . LEU A 1 213 ? -1.939 -3.196 16.166 1.00 75.50 213 LEU A O 1
ATOM 1702 N N . LEU A 1 214 ? -0.419 -2.963 14.535 1.00 73.56 214 LEU A N 1
ATOM 1703 C CA . LEU A 1 214 ? -1.385 -3.048 13.443 1.00 73.56 214 LEU A CA 1
ATOM 1704 C C . LEU A 1 214 ? -1.984 -4.458 13.310 1.00 73.56 214 LEU A C 1
ATOM 1706 O O . LEU A 1 214 ? -3.178 -4.591 13.045 1.00 73.56 214 LEU A O 1
ATOM 1710 N N . ASN A 1 215 ? -1.211 -5.507 13.609 1.00 73.25 215 ASN A N 1
ATOM 1711 C CA . ASN A 1 215 ? -1.731 -6.877 13.680 1.00 73.25 215 ASN A CA 1
ATOM 1712 C C . ASN A 1 215 ? -2.912 -7.018 14.665 1.00 73.25 215 ASN A C 1
ATOM 1714 O O . ASN A 1 215 ? -3.868 -7.734 14.371 1.00 73.25 215 ASN A O 1
ATOM 1718 N N . VAL A 1 216 ? -2.915 -6.254 15.769 1.00 71.12 216 VAL A N 1
ATOM 1719 C CA . VAL A 1 216 ? -4.010 -6.259 16.759 1.00 71.12 216 VAL A CA 1
ATOM 1720 C C . VAL A 1 216 ? -5.346 -5.816 16.148 1.00 71.12 216 VAL A C 1
ATOM 1722 O O . VAL A 1 216 ? -6.378 -6.381 16.496 1.00 71.12 216 VAL A O 1
ATOM 1725 N N . ILE A 1 217 ? -5.351 -4.856 15.211 1.00 61.81 217 ILE A N 1
ATOM 1726 C CA . ILE A 1 217 ? -6.577 -4.436 14.495 1.00 61.81 217 ILE A CA 1
ATOM 1727 C C . ILE A 1 217 ? -7.083 -5.560 13.585 1.00 61.81 217 ILE A C 1
ATOM 1729 O O . ILE A 1 217 ? -8.288 -5.740 13.407 1.00 61.81 217 ILE A O 1
ATOM 1733 N N . PHE A 1 218 ? -6.160 -6.317 12.996 1.00 56.62 218 PHE A N 1
ATOM 1734 C CA . PHE A 1 218 ? -6.487 -7.398 12.075 1.00 56.62 218 PHE A CA 1
ATOM 1735 C C . PHE A 1 218 ? -6.934 -8.685 12.787 1.00 56.62 218 PHE A C 1
ATOM 1737 O O . PHE A 1 218 ? -7.534 -9.551 12.154 1.00 56.62 218 PHE A O 1
ATOM 1744 N N . GLY A 1 219 ? -6.689 -8.795 14.098 1.00 55.56 219 GLY A N 1
ATOM 1745 C CA . GLY A 1 219 ? -7.010 -9.984 14.889 1.00 55.56 219 GLY A CA 1
ATOM 1746 C C . GLY A 1 219 ? -6.059 -11.158 14.633 1.00 55.56 219 GLY A C 1
ATOM 1747 O O . GLY A 1 219 ? -6.492 -12.307 14.722 1.00 55.56 219 GLY A O 1
ATOM 1748 N N . ILE A 1 220 ? -4.798 -10.866 14.291 1.00 43.56 220 ILE A N 1
ATOM 1749 C CA . ILE A 1 220 ? -3.694 -11.836 14.150 1.00 43.56 220 ILE A CA 1
ATOM 1750 C C . ILE A 1 220 ? -2.717 -11.633 15.306 1.00 43.56 220 ILE A C 1
ATOM 1752 O O . ILE A 1 220 ? -2.318 -12.643 15.923 1.00 43.56 220 ILE A O 1
#

Solvent-accessible surface area (backbone atoms only — not comparable to full-atom values): 13213 Å² total; per-residue (Å²): 130,85,79,75,75,86,77,69,61,30,80,48,80,40,76,71,79,78,80,56,84,78,64,98,72,72,101,80,62,76,70,65,81,44,76,51,74,50,72,44,57,52,90,76,53,83,83,68,90,64,91,77,62,80,49,48,65,24,39,38,39,34,30,64,55,44,53,76,36,44,59,66,65,52,43,74,69,52,66,87,50,34,50,70,68,52,52,44,41,52,41,48,37,52,45,49,46,47,52,52,48,51,54,40,44,74,73,70,48,63,60,42,71,73,70,59,86,49,36,36,34,3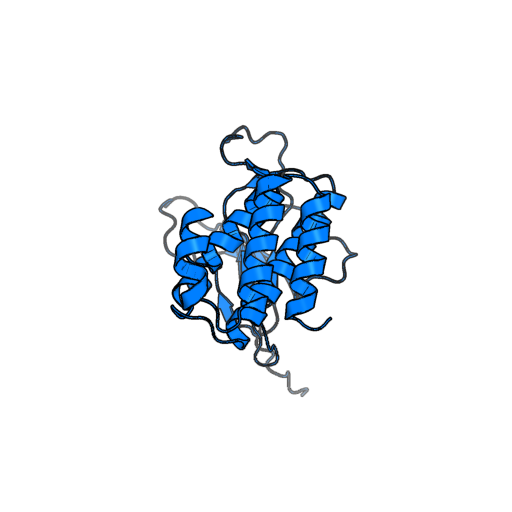8,33,41,93,85,49,93,52,60,43,68,41,76,67,75,64,73,67,79,59,95,77,65,80,80,57,84,85,51,58,34,42,55,41,53,49,55,44,51,52,51,27,52,68,65,75,43,91,46,73,68,52,42,69,71,46,39,74,72,29,40,75,42,74,64,58,40,52,46,55,53,49,37,52,49,34,31,66,73,58,72,42,77,66,28,53,58,55,36,46,60,52,46,34,61,76,73,74,110

Organism: Caerostris extrusa (NCBI:txid172846)

pLDDT: mean 74.02, std 15.37, range [35.19, 91.12]

Radius of gyration: 19.17 Å; Cα contacts (8 Å, |Δi|>4): 269; chains: 1; bounding box: 42×46×52 Å

Foldseek 3Di:
DPPPDPQDWDKDKAQDDDDDDPDPDDPQAQDFVDKDKDWAAPVPVPDDPPPPDRTGIIIITIHHPWDKDQLLRVLVPDDLADDLLLLLQLLQALLSLLVVLLVCVVVVNFWDFLDSPQWMWIDDPVDSHTRIHGNDDPPPPVPPPPDPPGIDGSLVSSLSSLCSNNVHDDLVVLVVRVVRRYPDPLSSVLSNVLNCLSPPPSDNVSSVVNSVSSVVSVVD

Nearest PDB structures (foldseek):
  7avx-assembly2_B  TM=4.551E-01  e=1.015E-02  Homo sapiens
  7avx-assembly1_A  TM=4.930E-01  e=3.187E-02  Homo sapiens
  1blx-assembly1_A  TM=4.239E-01  e=1.466E-01  Homo sapiens
  1ne2-assembly1_B  TM=4.360E-01  e=3.652E+00  Thermoplasma acidophilum

Sequence (220 aa):
MPKNAEYSVTLVVTVQQQQSRLNENNEMKYPVFGQFVDYIPKELLESSSDAELESIQATILVLDRSNILTIECFTEN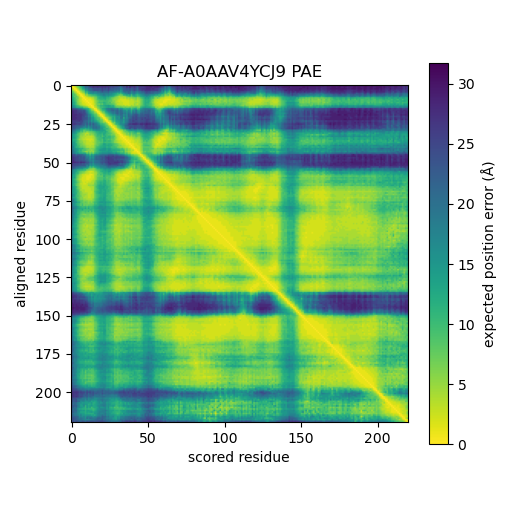LPASFLEENEKELCFIILQLIHSLKSLQAQGIESIDSSFQNLILAKTKQDKYNTLIFLYDNCYDENDYMSDSCKISLCQYALMLLFQMLGIQSVEEFVLVSASKFSSEISQKIFKTAISLCFLKKKAVSLSQTKTLLNVIFGI